Protein AF-A0A1S8GSD7-F1 (afdb_monomer_lite)

pLDDT: mean 79.12, std 20.41, range [29.22, 97.88]

Radius of gyration: 21.59 Å; chains: 1; bounding box: 58×49×62 Å

Foldseek 3Di:
DDPVVVVVVVVVVVVVVVDDDDPDDDDDDDDDDDPPPDDFPVLQPCPPVNFDLAFLVLLLVLLVDDQVCQQFWDFPADQAAATAHASGRQQQQAALVRLLVLLVVPPSDPPVLSVVLNVLSVVQDRQSHAPDNPGTHQGHPRRNVVRPPPPRGSRGDPRSSSSSSSSLLVVLSVLLQVLLQPPPVFPDHLSPDDNLLSHLSSSCCSQVNSCQLPPPDDPLSVVLVVCSRVVVLQVNLVSLCPPVCVPSNNVSSVSSSCSSVPVCVSGDPVPVPPPDPDPPDDDDDDD

InterPro domains:
  IPR023347 Lysozyme domain superfamily [G3DSA:1.10.530.40] (61-265)
  IPR031922 Pesticin, C-terminal [PF16754] (55-212)

Organism: NCBI:txid1539051

Structure (mmCIF, N/CA/C/O backbone):
data_AF-A0A1S8GSD7-F1
#
_entry.id   AF-A0A1S8GSD7-F1
#
loop_
_atom_site.group_PDB
_atom_site.id
_atom_site.type_symbol
_atom_site.label_atom_id
_atom_site.label_alt_id
_atom_site.label_comp_id
_atom_site.label_asym_id
_atom_site.label_entity_id
_atom_site.label_seq_id
_atom_site.pdbx_PDB_ins_code
_atom_site.Cartn_x
_atom_site.Cartn_y
_atom_site.Cartn_z
_atom_site.occupancy
_atom_site.B_iso_or_equiv
_atom_site.auth_seq_id
_atom_site.auth_comp_id
_atom_site.auth_asym_id
_atom_site.auth_atom_id
_atom_site.pdbx_PDB_model_num
ATOM 1 N N . MET A 1 1 ? 26.915 19.228 1.576 1.00 47.72 1 MET A N 1
ATOM 2 C CA . MET A 1 1 ? 25.725 19.879 0.983 1.00 47.72 1 MET A CA 1
ATOM 3 C C . MET A 1 1 ? 24.535 19.486 1.837 1.00 47.72 1 MET A C 1
ATOM 5 O O . MET A 1 1 ? 24.380 18.297 2.069 1.00 47.72 1 MET A O 1
ATOM 9 N N . SER A 1 2 ? 23.804 20.443 2.407 1.00 46.75 2 SER A N 1
ATOM 10 C CA . SER A 1 2 ? 22.720 20.158 3.357 1.00 46.75 2 SER A CA 1
ATOM 11 C C . SER A 1 2 ? 21.438 19.719 2.635 1.00 46.75 2 SER A C 1
ATOM 13 O O . SER A 1 2 ? 21.159 20.191 1.532 1.00 46.75 2 SER A O 1
ATOM 15 N N . ASP A 1 3 ? 20.647 18.843 3.268 1.00 50.28 3 ASP A N 1
ATOM 16 C CA . ASP A 1 3 ? 19.380 18.283 2.745 1.00 50.28 3 ASP A CA 1
ATOM 17 C C . ASP A 1 3 ? 18.402 19.344 2.217 1.00 50.28 3 ASP A C 1
ATOM 19 O O . ASP A 1 3 ? 17.646 19.116 1.272 1.00 50.28 3 ASP A O 1
ATOM 23 N N . ARG A 1 4 ? 18.459 20.556 2.777 1.00 50.41 4 ARG A N 1
ATOM 24 C CA . ARG A 1 4 ? 17.597 21.676 2.385 1.00 50.41 4 ARG A CA 1
ATOM 25 C C . ARG A 1 4 ? 17.855 22.144 0.950 1.00 50.41 4 ARG A C 1
ATOM 27 O O . ARG A 1 4 ? 16.921 22.480 0.234 1.00 50.41 4 ARG A O 1
ATOM 34 N N . THR A 1 5 ? 19.109 22.108 0.501 1.00 54.62 5 THR A N 1
ATOM 35 C CA . THR A 1 5 ? 19.484 22.545 -0.852 1.00 54.62 5 THR A CA 1
ATOM 36 C C . THR A 1 5 ? 19.045 21.540 -1.922 1.00 54.62 5 THR A C 1
ATOM 38 O O . THR A 1 5 ? 18.791 21.928 -3.059 1.00 54.62 5 THR A O 1
ATOM 41 N N . GLN A 1 6 ? 18.920 20.255 -1.569 1.00 55.94 6 GLN A N 1
ATOM 42 C CA . GLN A 1 6 ? 18.475 19.211 -2.497 1.00 55.94 6 GLN A CA 1
ATOM 43 C C . GLN A 1 6 ? 16.952 19.205 -2.679 1.00 55.94 6 GLN A C 1
ATOM 45 O O . GLN A 1 6 ? 16.479 19.036 -3.803 1.00 55.94 6 GLN A O 1
ATOM 50 N N . HIS A 1 7 ? 16.189 19.479 -1.616 1.00 54.19 7 HIS A N 1
ATOM 51 C CA . HIS A 1 7 ? 14.733 19.630 -1.701 1.00 54.19 7 HIS A CA 1
ATOM 52 C C . HIS A 1 7 ? 14.325 20.829 -2.579 1.00 54.19 7 HIS A C 1
ATOM 54 O O . HIS A 1 7 ? 13.489 20.697 -3.475 1.00 54.19 7 HIS A O 1
ATOM 60 N N . ASP A 1 8 ? 14.995 21.973 -2.412 1.00 58.22 8 ASP A N 1
ATOM 61 C CA . ASP A 1 8 ? 14.746 23.166 -3.233 1.00 58.22 8 ASP A CA 1
ATOM 62 C C . ASP A 1 8 ? 15.155 22.974 -4.705 1.00 58.22 8 ASP A C 1
ATOM 64 O O . ASP A 1 8 ? 14.552 23.566 -5.606 1.00 58.22 8 ASP A O 1
ATOM 68 N N . TYR A 1 9 ? 16.157 22.129 -4.976 1.00 57.38 9 TYR A N 1
ATOM 69 C CA . TYR A 1 9 ? 16.564 21.785 -6.341 1.00 57.38 9 TYR A CA 1
ATOM 70 C C . TYR A 1 9 ? 15.509 20.925 -7.050 1.00 57.38 9 TYR A C 1
ATOM 72 O O . TYR A 1 9 ? 15.169 21.197 -8.203 1.00 57.38 9 TYR A O 1
ATOM 80 N N . PHE A 1 10 ? 14.932 19.946 -6.346 1.00 58.88 10 PHE A N 1
ATOM 81 C CA . PHE A 1 10 ? 13.847 19.112 -6.864 1.00 58.88 10 PHE A CA 1
ATOM 82 C C . PHE A 1 10 ? 12.604 19.951 -7.211 1.00 58.88 10 PHE A C 1
ATOM 84 O O . PHE A 1 10 ? 12.106 19.887 -8.336 1.00 58.88 10 PHE A O 1
ATOM 91 N N . LEU A 1 11 ? 12.164 20.835 -6.305 1.00 55.91 11 LEU A N 1
ATOM 92 C CA . LEU A 1 11 ? 11.001 21.704 -6.542 1.00 55.91 11 LEU A CA 1
ATOM 93 C C . LEU A 1 11 ? 11.208 22.697 -7.700 1.00 55.91 11 LEU A C 1
ATOM 95 O O . LEU A 1 11 ? 10.260 23.015 -8.425 1.00 55.91 11 LEU A O 1
ATOM 99 N N . LYS A 1 12 ? 12.442 23.176 -7.918 1.00 56.91 12 LYS A N 1
ATOM 100 C CA . LYS A 1 12 ? 12.767 24.042 -9.065 1.00 56.91 12 LYS A CA 1
ATOM 101 C C . LYS A 1 12 ? 12.689 23.307 -10.404 1.00 56.91 12 LYS A C 1
ATOM 103 O O . LYS A 1 12 ? 12.229 23.906 -11.373 1.00 56.91 12 LYS A O 1
ATOM 108 N N . GLN A 1 13 ? 13.087 22.035 -10.469 1.00 57.75 13 GLN A N 1
ATOM 109 C CA . GLN A 1 13 ? 12.995 21.257 -11.709 1.00 57.75 13 GLN A CA 1
ATOM 110 C C . GLN A 1 13 ? 11.552 20.889 -12.073 1.00 57.75 13 GLN A C 1
ATOM 112 O O . GLN A 1 13 ? 11.190 20.959 -13.246 1.00 57.75 13 GLN A O 1
ATOM 117 N N . VAL A 1 14 ? 10.705 20.594 -11.082 1.00 51.25 14 VAL A N 1
ATOM 118 C CA . VAL A 1 14 ? 9.270 20.337 -11.308 1.00 51.25 14 VAL A CA 1
ATOM 119 C C . VAL A 1 14 ? 8.576 21.580 -11.884 1.00 51.25 14 VAL A C 1
ATOM 121 O O . VAL A 1 14 ? 7.861 21.483 -12.877 1.00 51.25 14 VAL A O 1
ATOM 124 N N . ARG A 1 15 ? 8.867 22.781 -11.358 1.00 50.34 15 ARG A N 1
ATOM 125 C CA . ARG A 1 15 ? 8.306 24.044 -11.886 1.00 50.34 15 ARG A CA 1
ATOM 126 C C . ARG A 1 15 ? 8.806 24.425 -13.282 1.00 50.34 15 ARG A C 1
ATOM 128 O O . ARG A 1 15 ? 8.103 25.139 -13.993 1.00 50.34 15 ARG A O 1
ATOM 135 N N . ALA A 1 16 ? 9.996 23.976 -13.681 1.00 46.72 16 ALA A N 1
ATOM 136 C CA . ALA A 1 16 ? 10.532 24.238 -15.017 1.00 46.72 16 ALA A CA 1
ATOM 137 C C . ALA A 1 16 ? 9.829 23.413 -16.114 1.00 46.72 16 ALA A C 1
ATOM 139 O O . ALA A 1 16 ? 9.837 23.821 -17.272 1.00 46.72 16 ALA A O 1
ATOM 140 N N . ARG A 1 17 ? 9.183 22.292 -15.761 1.00 51.44 17 ARG A N 1
ATOM 141 C CA . ARG A 1 17 ? 8.476 21.416 -16.713 1.00 51.44 17 ARG A CA 1
ATOM 142 C C . ARG A 1 17 ? 7.049 21.872 -17.044 1.00 51.44 17 ARG A C 1
ATOM 144 O O . ARG A 1 17 ? 6.551 21.522 -18.103 1.00 51.44 17 ARG A O 1
ATOM 151 N N . SER A 1 18 ? 6.428 22.727 -16.227 1.00 44.75 18 SER A N 1
ATOM 152 C CA . SER A 1 18 ? 5.083 23.287 -16.485 1.00 44.75 18 SER A CA 1
ATOM 153 C C . SER A 1 18 ? 5.064 24.502 -17.432 1.00 44.75 18 SER A C 1
ATOM 155 O O . SER A 1 18 ? 4.089 25.247 -17.450 1.00 44.75 18 SER A O 1
ATOM 157 N N . ARG A 1 19 ? 6.147 24.767 -18.177 1.00 38.47 19 ARG A N 1
ATOM 158 C CA . ARG A 1 19 ? 6.271 25.925 -19.087 1.00 38.47 19 ARG A CA 1
ATOM 159 C C . ARG A 1 19 ? 6.795 25.537 -20.472 1.00 38.47 19 ARG A C 1
ATOM 161 O O . ARG A 1 19 ? 7.716 26.170 -20.984 1.00 38.47 19 ARG A O 1
ATOM 168 N N . GLN A 1 20 ? 6.236 24.493 -21.073 1.00 43.09 20 GLN A N 1
ATOM 169 C CA . GLN A 1 20 ? 6.392 24.275 -22.513 1.00 43.09 20 GLN A CA 1
ATOM 170 C C . GLN A 1 20 ? 5.249 25.002 -23.246 1.00 43.09 20 GLN A C 1
ATOM 172 O O . GLN A 1 20 ? 4.107 24.896 -22.802 1.00 43.09 20 GLN A O 1
ATOM 177 N N . PRO A 1 21 ? 5.532 25.782 -24.304 1.00 43.94 21 PRO A N 1
ATOM 178 C CA . PRO A 1 21 ? 4.497 26.422 -25.107 1.00 43.94 21 PRO A CA 1
ATOM 179 C C . PRO A 1 21 ? 3.756 25.369 -25.941 1.00 43.94 21 PRO A C 1
ATOM 181 O O . PRO A 1 21 ? 4.383 24.573 -26.637 1.00 43.94 21 PRO A O 1
ATOM 184 N N . GLU A 1 22 ? 2.426 25.359 -25.854 1.00 44.34 22 GLU A N 1
ATOM 185 C CA . GLU A 1 22 ? 1.569 24.538 -26.709 1.00 44.34 22 GLU A CA 1
ATOM 186 C C . GLU A 1 22 ? 1.588 25.098 -28.137 1.00 44.34 22 GLU A C 1
ATOM 188 O O . GLU A 1 22 ? 0.981 26.130 -28.428 1.00 44.34 22 GLU A O 1
ATOM 193 N N . ASP A 1 23 ? 2.307 24.422 -29.033 1.00 43.00 23 ASP A N 1
ATOM 194 C CA . ASP A 1 23 ? 2.219 24.666 -30.470 1.00 43.00 23 ASP A CA 1
ATOM 195 C C . ASP A 1 23 ? 0.922 24.036 -30.993 1.00 43.00 23 ASP A C 1
ATOM 197 O O . ASP A 1 23 ? 0.819 22.831 -31.238 1.00 43.00 23 ASP A O 1
ATOM 201 N N . GLY A 1 24 ? -0.098 24.879 -31.141 1.00 47.25 24 GLY A N 1
ATOM 202 C CA . GLY A 1 24 ? -1.373 24.517 -31.738 1.00 47.25 24 GLY A CA 1
ATOM 203 C C . GLY A 1 24 ? -1.225 24.186 -33.222 1.00 47.25 24 GLY A C 1
ATOM 204 O O . GLY A 1 24 ? -1.002 25.067 -34.053 1.00 47.25 24 GLY A O 1
ATOM 205 N N . ARG A 1 25 ? -1.431 22.915 -33.579 1.00 42.69 25 ARG A N 1
ATOM 206 C CA . ARG A 1 25 ? -1.859 22.525 -34.928 1.00 42.69 25 ARG A CA 1
ATOM 207 C C . ARG A 1 25 ? -3.070 21.611 -34.840 1.00 42.69 25 ARG A C 1
ATOM 209 O O . ARG A 1 25 ? -2.977 20.466 -34.412 1.00 42.69 25 ARG A O 1
ATOM 216 N N . HIS A 1 26 ? -4.196 22.163 -35.277 1.00 45.31 26 HIS A N 1
ATOM 217 C CA . HIS A 1 26 ? -5.422 21.446 -35.585 1.00 45.31 26 HIS A CA 1
ATOM 218 C C . HIS A 1 26 ? -5.178 20.405 -36.684 1.00 45.31 26 HIS A C 1
ATOM 220 O O . HIS A 1 26 ? -4.733 20.748 -37.779 1.00 45.31 26 HIS A O 1
ATOM 226 N N . LEU A 1 27 ? -5.546 19.157 -36.401 1.00 42.97 27 LEU A N 1
ATOM 227 C CA . LEU A 1 27 ? -5.951 18.177 -37.403 1.00 42.97 27 LEU A CA 1
ATOM 228 C C . LEU A 1 27 ? -7.309 17.623 -36.966 1.00 42.97 27 LEU A C 1
ATOM 230 O O . LEU A 1 27 ? -7.400 16.771 -36.084 1.00 42.97 27 LEU A O 1
ATOM 234 N N . GLU A 1 28 ? -8.365 18.165 -37.565 1.00 47.94 28 GLU A N 1
ATOM 235 C CA . GLU A 1 28 ? -9.640 17.470 -37.698 1.00 47.94 28 GLU A CA 1
ATOM 236 C C . GLU A 1 28 ? -9.480 16.409 -38.790 1.00 47.94 28 GLU A C 1
ATOM 238 O O . GLU A 1 28 ? -9.072 16.742 -39.897 1.00 47.94 28 GLU A O 1
ATOM 243 N N . GLU A 1 29 ? -9.759 15.142 -38.479 1.00 39.66 29 GLU A N 1
ATOM 244 C CA . GLU A 1 29 ? -10.777 14.338 -39.174 1.00 39.66 29 GLU A CA 1
ATOM 245 C C . GLU A 1 29 ? -10.685 12.841 -38.836 1.00 39.66 29 GLU A C 1
ATOM 247 O O . GLU A 1 29 ? -9.627 12.220 -38.861 1.00 39.66 29 GLU A O 1
ATOM 252 N N . ASN A 1 30 ? -11.878 12.272 -38.642 1.00 39.16 30 ASN A N 1
ATOM 253 C CA . ASN A 1 30 ? -12.268 10.892 -38.924 1.00 39.16 30 ASN A CA 1
ATOM 254 C C . ASN A 1 30 ? -11.543 9.759 -38.181 1.00 39.16 30 ASN A C 1
ATOM 256 O O . ASN A 1 30 ? -10.516 9.251 -38.618 1.00 39.16 30 ASN A O 1
ATOM 260 N N . SER A 1 31 ? -12.237 9.158 -37.208 1.00 39.94 31 SER A N 1
ATOM 261 C CA . SER A 1 31 ? -12.868 7.847 -37.450 1.00 39.94 31 SER A CA 1
ATOM 262 C C . SER A 1 31 ? -13.629 7.339 -36.229 1.00 39.94 31 SER A C 1
ATOM 264 O O . SER A 1 31 ? -13.070 7.086 -35.166 1.00 39.94 31 SER A O 1
ATOM 266 N N . ARG A 1 32 ? -14.929 7.108 -36.435 1.00 47.81 32 ARG A N 1
ATOM 267 C CA . ARG A 1 32 ? -15.763 6.224 -35.621 1.00 47.81 32 ARG A CA 1
ATOM 268 C C . ARG A 1 32 ? -15.134 4.826 -35.619 1.00 47.81 32 ARG A C 1
ATOM 270 O O . ARG A 1 32 ? -15.321 4.069 -36.566 1.00 47.81 32 ARG A O 1
ATOM 277 N N . GLN A 1 33 ? -14.396 4.484 -34.571 1.00 39.81 33 GLN A N 1
ATOM 278 C CA . GLN A 1 33 ? -14.024 3.106 -34.267 1.00 39.81 33 GLN A CA 1
ATOM 279 C C . GLN A 1 33 ? -14.738 2.695 -32.987 1.00 39.81 33 GLN A C 1
ATOM 281 O O . GLN A 1 33 ? -14.820 3.466 -32.033 1.00 39.81 33 GLN A O 1
ATOM 286 N N . GLY A 1 34 ? -15.348 1.512 -33.042 1.00 40.84 34 GLY A N 1
ATOM 287 C CA . GLY A 1 34 ? -16.241 0.998 -32.018 1.00 40.84 34 GLY A CA 1
ATOM 288 C C . GLY A 1 34 ? -15.621 1.059 -30.629 1.00 40.84 34 GLY A C 1
ATOM 289 O O . GLY A 1 34 ? -14.416 0.870 -30.467 1.00 40.84 34 GLY A O 1
ATOM 290 N N . LEU A 1 35 ? -16.477 1.316 -29.641 1.00 42.34 35 LEU A N 1
ATOM 291 C CA . LEU A 1 35 ? -16.185 1.165 -28.221 1.00 42.34 35 LEU A CA 1
ATOM 292 C C . LEU A 1 35 ? -15.704 -0.271 -27.978 1.00 42.34 35 LEU A C 1
ATOM 294 O O . LEU A 1 35 ? -16.486 -1.179 -27.709 1.00 42.34 35 LEU A O 1
ATOM 298 N N . SER A 1 36 ? -14.401 -0.483 -28.140 1.00 43.03 36 SER A N 1
ATOM 299 C CA . SER A 1 36 ? -13.707 -1.649 -27.631 1.00 43.03 36 SER A CA 1
ATOM 300 C C . SER A 1 36 ? -13.826 -1.536 -26.121 1.00 43.03 36 SER A C 1
ATOM 302 O O . SER A 1 36 ? -13.178 -0.694 -25.501 1.00 43.03 36 SER A O 1
ATOM 304 N N . THR A 1 37 ? -14.725 -2.329 -25.543 1.00 49.38 37 THR A N 1
ATOM 305 C CA . THR A 1 37 ? -14.828 -2.545 -24.102 1.00 49.38 37 THR A CA 1
ATOM 306 C C . THR A 1 37 ? -13.551 -3.248 -23.664 1.00 49.38 37 THR A C 1
ATOM 308 O O . THR A 1 37 ? -13.510 -4.474 -23.541 1.00 49.38 37 THR A O 1
ATOM 311 N N . ARG A 1 38 ? -12.460 -2.487 -23.543 1.00 53.84 38 ARG A N 1
ATOM 312 C CA . ARG A 1 38 ? -11.209 -3.009 -23.010 1.00 53.84 38 ARG A CA 1
ATOM 313 C C . ARG A 1 38 ? -11.491 -3.478 -21.583 1.00 53.84 38 ARG A C 1
ATOM 315 O O . ARG A 1 38 ? -12.112 -2.728 -20.827 1.00 53.84 38 ARG A O 1
ATOM 322 N N . PRO A 1 39 ? -11.098 -4.707 -21.223 1.00 54.12 39 PRO A N 1
ATOM 323 C CA . PRO A 1 39 ? -11.259 -5.190 -19.865 1.00 54.12 39 PRO A CA 1
ATOM 324 C C . PRO A 1 39 ? -10.393 -4.329 -18.942 1.00 54.12 39 PRO A C 1
ATOM 326 O O . PRO A 1 39 ? -9.167 -4.414 -18.981 1.00 54.12 39 PRO A O 1
ATOM 329 N N . SER A 1 40 ? -11.040 -3.470 -18.156 1.00 54.34 40 SER A N 1
ATOM 330 C CA . SER A 1 40 ? -10.385 -2.674 -17.123 1.00 54.34 40 SER A CA 1
ATOM 331 C C . SER A 1 40 ? -10.119 -3.548 -15.901 1.00 54.34 40 SER A C 1
ATOM 333 O O . SER A 1 40 ? -10.943 -4.391 -15.533 1.00 54.34 40 SER A O 1
ATOM 335 N N . CYS A 1 41 ? -8.992 -3.310 -15.229 1.00 56.69 41 CYS A N 1
ATOM 336 C CA . CYS A 1 41 ? -8.725 -3.897 -13.918 1.00 56.69 41 CYS A CA 1
ATOM 337 C C . CYS A 1 41 ? -9.612 -3.302 -12.804 1.00 56.69 41 CYS A C 1
ATOM 339 O O . CYS A 1 41 ? -9.467 -3.682 -11.643 1.00 56.69 41 CYS A O 1
ATOM 341 N N . SER A 1 42 ? -10.536 -2.387 -13.138 1.00 49.97 42 SER A N 1
ATOM 342 C CA . SER A 1 42 ? -11.512 -1.799 -12.213 1.00 49.97 42 SER A CA 1
ATOM 343 C C . SER A 1 42 ? -12.587 -2.776 -11.745 1.00 49.97 42 SER A C 1
ATOM 345 O O . SER A 1 42 ? -13.456 -2.386 -10.965 1.00 49.97 42 SER A O 1
ATOM 347 N N . LEU A 1 43 ? -12.559 -4.032 -12.201 1.00 49.56 43 LEU A N 1
ATOM 348 C CA . LEU A 1 43 ? -13.190 -5.117 -11.466 1.00 49.56 43 LEU A CA 1
ATOM 349 C C . LEU A 1 43 ? -12.415 -5.248 -10.156 1.00 49.56 43 LEU A C 1
ATOM 351 O O . LEU A 1 43 ? -11.487 -6.043 -10.046 1.00 49.56 43 LEU A O 1
ATOM 355 N N . ALA A 1 44 ? -12.755 -4.398 -9.182 1.00 49.03 44 ALA A N 1
ATOM 356 C CA . ALA A 1 44 ? -12.392 -4.639 -7.803 1.00 49.03 44 ALA A CA 1
ATOM 357 C C . ALA A 1 44 ? -12.738 -6.106 -7.533 1.00 49.03 44 ALA A C 1
ATOM 359 O O . ALA A 1 44 ? -13.872 -6.496 -7.852 1.00 49.03 44 ALA A O 1
ATOM 360 N N . PRO A 1 45 ? -11.800 -6.931 -7.039 1.00 44.69 45 PRO A N 1
ATOM 361 C CA . PRO A 1 45 ? -12.160 -8.257 -6.590 1.00 44.69 45 PRO A CA 1
ATOM 362 C C . PRO A 1 45 ? -13.360 -8.076 -5.680 1.00 44.69 45 PRO A C 1
ATOM 364 O O . PRO A 1 45 ? -13.257 -7.417 -4.646 1.00 44.69 45 PRO A O 1
ATOM 367 N N . LYS A 1 46 ? -14.510 -8.637 -6.069 1.00 43.88 46 LYS A N 1
ATOM 368 C CA . LYS A 1 46 ? -15.470 -8.993 -5.040 1.00 43.88 46 LYS A CA 1
ATOM 369 C C . LYS A 1 46 ? -14.691 -9.980 -4.180 1.00 43.88 46 LYS A C 1
ATOM 371 O O . LYS A 1 46 ? -14.241 -10.985 -4.737 1.00 43.88 46 LYS A O 1
ATOM 376 N N . PRO A 1 47 ? -14.450 -9.675 -2.897 1.00 47.25 47 PRO A N 1
ATOM 377 C CA . PRO A 1 47 ? -13.847 -10.646 -2.002 1.00 47.25 47 PRO A CA 1
ATOM 378 C C . PRO A 1 47 ? -14.637 -11.940 -2.200 1.00 47.25 47 PRO A C 1
ATOM 380 O O . PRO A 1 47 ? -15.871 -11.876 -2.210 1.00 47.25 47 PRO A O 1
ATOM 383 N N . GLU A 1 48 ? -13.967 -13.076 -2.436 1.00 42.66 48 GLU A N 1
ATOM 384 C CA . GLU A 1 48 ? -14.650 -14.356 -2.721 1.00 42.66 48 GLU A CA 1
ATOM 385 C C . GLU A 1 48 ? -15.681 -14.700 -1.612 1.00 42.66 48 GLU A C 1
ATOM 387 O O . GLU A 1 48 ? -16.644 -15.416 -1.877 1.00 42.66 48 GLU A O 1
ATOM 392 N N . ASP A 1 49 ? -15.558 -14.059 -0.439 1.00 45.50 49 ASP A N 1
ATOM 393 C CA . ASP A 1 49 ? -16.399 -14.219 0.749 1.00 45.50 49 ASP A CA 1
ATOM 394 C C . ASP A 1 49 ? -17.254 -12.981 1.129 1.00 45.50 49 ASP A C 1
ATOM 396 O O . ASP A 1 49 ? -17.891 -12.966 2.180 1.00 45.50 49 ASP A O 1
ATOM 400 N N . GLY A 1 50 ? -17.288 -11.913 0.319 1.00 43.91 50 GLY A N 1
ATOM 401 C CA . GLY A 1 50 ? -18.054 -10.688 0.629 1.00 43.91 50 GLY A CA 1
ATOM 402 C C . GLY A 1 50 ? -17.487 -9.817 1.767 1.00 43.91 50 GLY A C 1
ATOM 403 O O . GLY A 1 50 ? -18.162 -8.901 2.233 1.00 43.91 50 GLY A O 1
ATOM 404 N N . LEU A 1 51 ? -16.255 -10.084 2.200 1.00 48.78 51 LEU A N 1
ATOM 405 C CA . LEU A 1 51 ? -15.551 -9.374 3.270 1.00 48.78 51 LEU A CA 1
ATOM 406 C C . LEU A 1 51 ? -15.044 -7.999 2.818 1.00 48.78 51 LEU A C 1
ATOM 408 O O . LEU A 1 51 ? -14.175 -7.913 1.957 1.00 48.78 51 LEU A O 1
ATOM 412 N N . THR A 1 52 ? -15.547 -6.907 3.395 1.00 59.50 52 THR A N 1
ATOM 413 C CA . THR A 1 52 ? -15.041 -5.566 3.066 1.00 59.50 52 THR A CA 1
ATOM 414 C C . THR A 1 52 ? -13.635 -5.373 3.645 1.00 59.50 52 THR A C 1
ATOM 416 O O . THR A 1 52 ? -13.426 -5.410 4.859 1.00 59.50 52 THR A O 1
ATOM 419 N N . THR A 1 53 ? -12.656 -5.206 2.755 1.00 70.75 53 THR A N 1
ATOM 420 C CA . THR A 1 53 ? -11.212 -5.181 3.042 1.00 70.75 53 THR A CA 1
ATOM 421 C C . THR A 1 53 ? -10.672 -3.772 3.343 1.00 70.75 53 THR A C 1
ATOM 423 O O . THR A 1 53 ? -9.478 -3.525 3.195 1.00 70.75 53 THR A O 1
ATOM 426 N N . GLY A 1 54 ? -11.524 -2.823 3.738 1.00 77.06 54 GLY A N 1
ATOM 427 C CA . GLY A 1 54 ? -11.177 -1.401 3.778 1.00 77.06 54 GLY A CA 1
ATOM 428 C C . GLY A 1 54 ? -11.301 -0.731 2.405 1.00 77.06 54 GLY A C 1
ATOM 429 O O . GLY A 1 54 ? -11.217 -1.381 1.355 1.00 77.06 54 GLY A O 1
ATOM 430 N N . ASP A 1 55 ? -11.472 0.590 2.409 1.00 87.69 55 ASP A N 1
ATOM 431 C CA . ASP A 1 55 ? -11.638 1.379 1.193 1.00 87.69 55 ASP A CA 1
ATOM 432 C C . ASP A 1 55 ? -10.306 1.595 0.463 1.00 87.69 55 ASP A C 1
ATOM 434 O O . ASP A 1 55 ? -9.470 2.425 0.828 1.00 87.69 55 ASP A O 1
ATOM 438 N N . ARG A 1 56 ? -10.125 0.857 -0.631 1.00 89.00 56 ARG A N 1
ATOM 439 C CA . ARG A 1 56 ? -8.943 0.953 -1.490 1.00 89.00 56 ARG A CA 1
ATOM 440 C C . ARG A 1 56 ? -8.745 2.342 -2.089 1.00 89.00 56 ARG A C 1
ATOM 442 O O . ARG A 1 56 ? -7.608 2.802 -2.186 1.00 89.00 56 ARG A O 1
ATOM 449 N N . LYS A 1 57 ? -9.819 2.995 -2.537 1.00 89.12 57 LYS A N 1
ATOM 450 C CA . LYS A 1 57 ? -9.710 4.301 -3.191 1.00 89.12 57 LYS A CA 1
ATOM 451 C C . LYS A 1 57 ? -9.219 5.338 -2.188 1.00 89.12 57 LYS A C 1
ATOM 453 O O . LYS A 1 57 ? -8.356 6.132 -2.540 1.00 89.12 57 LYS A O 1
ATOM 458 N N . PHE A 1 58 ? -9.710 5.288 -0.950 1.00 92.25 58 PHE A N 1
ATOM 459 C CA . PHE A 1 58 ? -9.219 6.143 0.128 1.00 92.25 58 PHE A CA 1
ATOM 460 C C . PHE A 1 58 ? -7.699 6.000 0.310 1.00 92.25 58 PHE A C 1
ATOM 462 O O . PHE A 1 58 ? -6.981 7.000 0.294 1.00 92.25 58 PHE A O 1
ATOM 469 N N . VAL A 1 59 ? -7.193 4.761 0.381 1.00 92.31 59 VAL A N 1
ATOM 470 C CA . VAL A 1 59 ? -5.746 4.501 0.504 1.00 92.31 59 VAL A CA 1
ATOM 471 C C . VAL A 1 59 ? -4.973 5.048 -0.701 1.00 92.31 59 VAL A C 1
ATOM 473 O O . VAL A 1 59 ? -3.929 5.680 -0.549 1.00 92.31 59 VAL A O 1
ATOM 476 N N . TYR A 1 60 ? -5.498 4.870 -1.913 1.00 90.25 60 TYR A N 1
ATOM 477 C CA . TYR A 1 60 ? -4.865 5.363 -3.141 1.00 90.25 60 TYR A CA 1
ATOM 478 C C . TYR A 1 60 ? -4.865 6.888 -3.253 1.00 90.25 60 TYR A C 1
ATOM 480 O O . TYR A 1 60 ? -3.868 7.466 -3.696 1.00 90.25 60 TYR A O 1
ATOM 488 N N . ASP A 1 61 ? -5.945 7.543 -2.831 1.00 89.88 61 ASP A N 1
ATOM 489 C CA . ASP A 1 61 ? -6.038 9.000 -2.767 1.00 89.88 61 ASP A CA 1
ATOM 490 C C . ASP A 1 61 ? -5.021 9.556 -1.751 1.00 89.88 61 ASP A C 1
ATOM 492 O O . ASP A 1 61 ? -4.369 10.572 -2.008 1.00 89.88 61 ASP A O 1
ATOM 496 N N . ASN A 1 62 ? -4.820 8.857 -0.628 1.00 91.94 62 ASN A N 1
ATOM 497 C CA . ASN A 1 62 ? -3.830 9.205 0.391 1.00 91.94 62 ASN A CA 1
ATOM 498 C C . ASN A 1 62 ? -2.372 9.026 -0.071 1.00 91.94 62 ASN A C 1
ATOM 500 O O . ASN A 1 62 ? -1.482 9.720 0.434 1.00 91.94 62 ASN A O 1
ATOM 504 N N . GLU A 1 63 ? -2.090 8.122 -1.017 1.00 88.69 63 GLU A N 1
ATOM 505 C CA . GLU A 1 63 ? -0.758 7.989 -1.640 1.00 88.69 63 GLU A CA 1
ATOM 506 C C . GLU A 1 63 ? -0.391 9.211 -2.496 1.00 88.69 63 GLU A C 1
ATOM 508 O O . GLU A 1 63 ? 0.789 9.471 -2.734 1.00 88.69 63 GLU A O 1
ATOM 513 N N . GLY A 1 64 ? -1.377 10.021 -2.904 1.00 67.75 64 GLY A N 1
ATOM 514 C CA . GLY A 1 64 ? -1.139 11.359 -3.453 1.00 67.75 64 GLY A CA 1
ATOM 515 C C . GLY A 1 64 ? -0.369 11.388 -4.778 1.00 67.75 64 GLY A C 1
ATOM 516 O O . GLY A 1 64 ? 0.288 12.383 -5.090 1.00 67.75 64 GLY A O 1
ATOM 517 N N . GLY A 1 65 ? -0.418 10.309 -5.560 1.00 61.69 65 GLY A N 1
ATOM 518 C CA . GLY A 1 65 ? 0.306 10.218 -6.826 1.00 61.69 65 GLY A CA 1
ATOM 519 C C . GLY A 1 65 ? -0.363 11.010 -7.951 1.00 61.69 65 GLY A C 1
ATOM 520 O O . GLY A 1 65 ? -1.541 10.815 -8.233 1.00 61.69 65 GLY A O 1
ATOM 521 N N . ASP A 1 66 ? 0.410 11.848 -8.646 1.00 61.25 66 ASP A N 1
ATOM 522 C CA . ASP A 1 66 ? 0.057 12.324 -9.989 1.00 61.25 66 ASP A CA 1
ATOM 523 C C . ASP A 1 66 ? -0.108 11.096 -10.908 1.00 61.25 66 ASP A C 1
ATOM 525 O O . ASP A 1 66 ? 0.856 10.331 -11.047 1.00 61.25 66 ASP A O 1
ATOM 529 N N . PRO A 1 67 ? -1.273 10.891 -11.550 1.00 63.88 67 PRO A N 1
ATOM 530 C CA . PRO A 1 67 ? -1.509 9.752 -12.437 1.00 63.88 67 PRO A CA 1
ATOM 531 C C . PRO A 1 67 ? -0.442 9.585 -13.528 1.00 63.88 67 PRO A C 1
ATOM 533 O O . PRO A 1 67 ? -0.155 8.472 -13.958 1.00 63.88 67 PRO A O 1
ATOM 536 N N . SER A 1 68 ? 0.213 10.669 -13.954 1.00 59.56 68 SER A N 1
ATOM 537 C CA . SER A 1 68 ? 1.296 10.616 -14.943 1.00 59.56 68 SER A CA 1
ATOM 538 C C . SER A 1 68 ? 2.614 10.039 -14.394 1.00 59.56 68 SER A C 1
ATOM 540 O O . SER A 1 68 ? 3.367 9.397 -15.137 1.00 59.56 68 SER A O 1
ATOM 542 N N . HIS A 1 69 ? 2.886 10.204 -13.094 1.00 63.91 69 HIS A N 1
ATOM 543 C CA . HIS A 1 69 ? 4.028 9.586 -12.406 1.00 63.91 69 HIS A CA 1
ATOM 544 C C . HIS A 1 69 ? 3.797 8.094 -12.134 1.00 63.91 69 HIS A C 1
ATOM 546 O O . HIS A 1 69 ? 4.746 7.312 -12.104 1.00 63.91 69 HIS A O 1
ATOM 552 N N . GLN A 1 70 ? 2.536 7.685 -12.000 1.00 71.50 70 GLN A N 1
ATOM 553 C CA . GLN A 1 70 ? 2.149 6.301 -11.730 1.00 71.50 70 GLN A CA 1
ATOM 554 C C . GLN A 1 70 ? 2.506 5.347 -12.887 1.00 71.50 70 GLN A C 1
ATOM 556 O O . GLN A 1 70 ? 2.888 4.206 -12.632 1.00 71.50 70 GLN A O 1
ATOM 561 N N . LEU A 1 71 ? 2.452 5.827 -14.138 1.00 82.44 71 LEU A N 1
ATOM 562 C CA . LEU A 1 71 ? 2.704 5.035 -15.356 1.00 82.44 71 LEU A CA 1
ATOM 563 C C . LEU A 1 71 ? 4.191 4.825 -15.674 1.00 82.44 71 LEU A C 1
ATOM 565 O O . LEU A 1 71 ? 4.588 3.821 -16.266 1.00 82.44 71 LEU A O 1
ATOM 569 N N . ASN A 1 72 ? 5.031 5.794 -15.315 1.00 84.88 72 ASN A N 1
ATOM 570 C CA . ASN A 1 72 ? 6.440 5.803 -15.714 1.00 84.88 72 ASN A CA 1
ATOM 571 C C . ASN A 1 72 ? 7.384 5.319 -14.613 1.00 84.88 72 ASN A C 1
ATOM 573 O O . ASN A 1 72 ? 8.568 5.119 -14.877 1.00 84.88 72 ASN A O 1
ATOM 577 N N . GLY A 1 73 ? 6.854 5.114 -13.410 1.00 89.19 73 GLY A N 1
ATOM 578 C CA . GLY A 1 73 ? 7.640 4.976 -12.200 1.00 89.19 73 GLY A CA 1
ATOM 579 C C . GLY A 1 73 ? 8.062 6.337 -11.646 1.00 89.19 73 GLY A C 1
ATOM 580 O O . GLY A 1 73 ? 8.191 7.329 -12.366 1.00 89.19 73 GLY A O 1
ATOM 581 N N . TYR A 1 74 ? 8.291 6.387 -10.342 1.00 91.62 74 TYR A N 1
ATOM 582 C CA . TYR A 1 74 ? 8.776 7.560 -9.628 1.00 91.62 74 TYR A CA 1
ATOM 583 C C . TYR A 1 74 ? 9.609 7.141 -8.417 1.00 91.62 74 TYR A C 1
ATOM 585 O O . TYR A 1 74 ? 9.667 5.972 -8.050 1.00 91.62 74 TYR A O 1
ATOM 593 N N . TYR A 1 75 ? 10.294 8.099 -7.797 1.00 92.06 75 TYR A N 1
ATOM 594 C CA . TYR A 1 75 ? 11.001 7.887 -6.536 1.00 92.06 75 TYR A CA 1
ATOM 595 C C . TYR A 1 75 ? 10.376 8.798 -5.471 1.00 92.06 75 TYR A C 1
ATOM 597 O O . TYR A 1 75 ? 10.516 10.020 -5.585 1.00 92.06 75 TYR A O 1
ATOM 605 N N . PRO A 1 76 ? 9.700 8.246 -4.445 1.00 87.81 76 PRO A N 1
ATOM 606 C CA . PRO A 1 76 ? 8.986 9.041 -3.441 1.00 87.81 76 PRO A CA 1
ATOM 607 C C . PRO A 1 76 ? 9.923 9.771 -2.463 1.00 87.81 76 PRO A C 1
ATOM 609 O O . PRO A 1 76 ? 9.475 10.609 -1.684 1.00 87.81 76 PRO A O 1
ATOM 612 N N . GLY A 1 77 ? 11.231 9.492 -2.507 1.00 89.25 77 GLY A N 1
ATOM 613 C CA . GLY A 1 77 ? 12.209 10.051 -1.578 1.00 89.25 77 GLY A CA 1
ATOM 614 C C . GLY A 1 77 ? 12.457 9.156 -0.362 1.00 89.25 77 GLY A C 1
ATOM 615 O O . GLY A 1 77 ? 11.639 8.314 -0.007 1.00 89.25 77 GLY A O 1
ATOM 616 N N . GLY A 1 78 ? 13.603 9.356 0.292 1.00 88.81 78 GLY A N 1
ATOM 617 C CA . GLY A 1 78 ? 13.998 8.634 1.505 1.00 88.81 78 GLY A CA 1
ATOM 618 C C . GLY A 1 78 ? 14.979 7.472 1.271 1.00 88.81 78 GLY A C 1
ATOM 619 O O . GLY A 1 78 ? 14.972 6.834 0.224 1.00 88.81 78 GLY A O 1
ATOM 620 N N . PRO A 1 79 ? 15.856 7.170 2.246 1.00 89.81 79 PRO A N 1
ATOM 621 C CA . PRO A 1 79 ? 16.942 6.200 2.076 1.00 89.81 79 PRO A CA 1
ATOM 622 C C . PRO A 1 79 ? 16.467 4.749 1.909 1.00 89.81 79 PRO A C 1
ATOM 624 O O . PRO A 1 79 ? 17.207 3.932 1.366 1.00 89.81 79 PRO A O 1
ATOM 627 N N . SER A 1 80 ? 15.265 4.420 2.387 1.00 89.00 80 SER A N 1
ATOM 628 C CA . SER A 1 80 ? 14.682 3.076 2.324 1.00 89.00 80 SER A CA 1
ATOM 629 C C . SER A 1 80 ? 13.809 2.828 1.099 1.00 89.00 80 SER A C 1
ATOM 631 O O . SER A 1 80 ? 13.468 1.673 0.860 1.00 89.00 80 SER A O 1
ATOM 633 N N . SER A 1 81 ? 13.447 3.879 0.366 1.00 91.44 81 SER A N 1
ATOM 634 C CA . SER A 1 81 ? 12.476 3.822 -0.726 1.00 91.44 81 SER A CA 1
ATOM 635 C C . SER A 1 81 ? 13.144 3.408 -2.032 1.00 91.44 81 SER A C 1
ATOM 637 O O . SER A 1 81 ? 14.255 3.866 -2.322 1.00 91.44 81 SER A O 1
ATOM 639 N N . GLY A 1 82 ? 12.484 2.565 -2.819 1.00 94.38 82 GLY A N 1
ATOM 640 C CA . GLY A 1 82 ? 12.914 2.203 -4.166 1.00 94.38 82 GLY A CA 1
ATOM 641 C C . GLY A 1 82 ? 12.214 2.974 -5.278 1.00 94.38 82 GLY A C 1
ATOM 642 O O . GLY A 1 82 ? 11.669 4.059 -5.070 1.00 94.38 82 GLY A O 1
ATOM 643 N N . VAL A 1 83 ? 12.296 2.422 -6.491 1.00 94.00 83 VAL A N 1
ATOM 644 C CA . VAL A 1 83 ? 11.485 2.879 -7.624 1.00 94.00 83 VAL A CA 1
ATOM 645 C C . VAL A 1 83 ? 10.063 2.373 -7.424 1.00 94.00 83 VAL A C 1
ATOM 647 O O . VAL A 1 83 ? 9.839 1.176 -7.258 1.00 94.00 83 VAL A O 1
ATOM 650 N N . THR A 1 84 ? 9.114 3.296 -7.452 1.00 93.81 84 THR A N 1
ATOM 651 C CA . THR A 1 84 ? 7.708 3.064 -7.144 1.00 93.81 84 THR A CA 1
ATOM 652 C C . THR A 1 84 ? 6.864 3.225 -8.398 1.00 93.81 84 THR A C 1
ATOM 654 O O . THR A 1 84 ? 7.115 4.127 -9.190 1.00 93.81 84 THR A O 1
ATOM 657 N N . VAL A 1 85 ? 5.859 2.374 -8.584 1.00 92.62 85 VAL A N 1
ATOM 658 C CA . VAL A 1 85 ? 4.865 2.486 -9.663 1.00 92.62 85 VAL A CA 1
ATOM 659 C C . VAL A 1 85 ? 3.466 2.560 -9.073 1.00 92.62 85 VAL A C 1
ATOM 661 O O . VAL A 1 85 ? 3.251 2.151 -7.931 1.00 92.62 85 VAL A O 1
ATOM 664 N N . GLY A 1 86 ? 2.506 3.072 -9.841 1.00 91.38 86 GLY A N 1
ATOM 665 C CA . GLY A 1 86 ? 1.117 3.101 -9.393 1.00 91.38 86 GLY A CA 1
ATOM 666 C C . GLY A 1 86 ? 0.899 3.800 -8.064 1.00 91.38 86 GLY A C 1
ATOM 667 O O . GLY A 1 86 ? 1.536 4.808 -7.758 1.00 91.38 86 GLY A O 1
ATOM 668 N N . HIS A 1 87 ? -0.001 3.238 -7.268 1.00 91.06 87 HIS A N 1
ATOM 669 C CA . HIS A 1 87 ? -0.371 3.774 -5.966 1.00 91.06 87 HIS A CA 1
ATOM 670 C C . HIS A 1 87 ? 0.588 3.292 -4.871 1.00 91.06 87 HIS A C 1
ATOM 672 O O . HIS A 1 87 ? 0.170 2.627 -3.934 1.00 91.06 87 HIS A O 1
ATOM 678 N N . GLY A 1 88 ? 1.888 3.576 -4.991 1.00 91.44 88 GLY A N 1
ATOM 679 C CA . GLY A 1 88 ? 2.855 3.251 -3.933 1.00 91.44 88 GLY A CA 1
ATOM 680 C C . GLY A 1 88 ? 3.495 1.858 -4.017 1.00 91.44 88 GLY A C 1
ATOM 681 O O . GLY A 1 88 ? 4.052 1.381 -3.031 1.00 91.44 88 GLY A O 1
ATOM 682 N N . VAL A 1 89 ? 3.470 1.195 -5.178 1.00 93.06 89 VAL A N 1
ATOM 683 C CA . VAL A 1 89 ? 4.105 -0.122 -5.360 1.00 93.06 89 VAL A CA 1
ATOM 684 C C . VAL A 1 89 ? 5.628 0.024 -5.462 1.00 93.06 89 VAL A C 1
ATOM 686 O O . VAL A 1 89 ? 6.162 0.261 -6.545 1.00 93.06 89 VAL A O 1
ATOM 689 N N . ASP A 1 90 ? 6.340 -0.084 -4.335 1.00 94.00 90 ASP A N 1
ATOM 690 C CA . ASP A 1 90 ? 7.811 -0.029 -4.274 1.00 94.00 90 ASP A CA 1
ATOM 691 C C . ASP A 1 90 ? 8.441 -1.348 -4.748 1.00 94.00 90 ASP A C 1
ATOM 693 O O . ASP A 1 90 ? 8.484 -2.342 -4.018 1.00 94.00 90 ASP A O 1
ATOM 697 N N . LEU A 1 91 ? 8.993 -1.342 -5.964 1.00 94.50 91 LEU A N 1
ATOM 698 C CA . LEU A 1 91 ? 9.596 -2.520 -6.586 1.00 94.50 91 LEU A CA 1
ATOM 699 C C . LEU A 1 91 ? 10.763 -3.085 -5.763 1.00 94.50 91 LEU A C 1
ATOM 701 O O . LEU A 1 91 ? 10.987 -4.294 -5.777 1.00 94.50 91 LEU A O 1
ATOM 705 N N . ALA A 1 92 ? 11.469 -2.256 -4.987 1.00 94.75 92 ALA A N 1
ATOM 706 C CA . ALA A 1 92 ? 12.639 -2.695 -4.231 1.00 94.75 92 ALA A CA 1
ATOM 707 C C . ALA A 1 92 ? 12.299 -3.562 -3.008 1.00 94.75 92 ALA A C 1
ATOM 709 O O . ALA A 1 92 ? 13.212 -4.181 -2.451 1.00 94.75 92 ALA A O 1
ATOM 710 N N . GLN A 1 93 ? 11.026 -3.606 -2.591 1.00 91.00 93 GLN A N 1
ATOM 711 C CA . GLN A 1 93 ? 10.544 -4.432 -1.472 1.00 91.00 93 GLN A CA 1
ATOM 712 C C . GLN A 1 93 ? 10.069 -5.824 -1.903 1.00 91.00 93 GLN A C 1
ATOM 714 O O . GLN A 1 93 ? 9.718 -6.640 -1.051 1.00 91.00 93 GLN A O 1
ATOM 719 N N . HIS A 1 94 ? 10.035 -6.094 -3.206 1.00 91.62 94 HIS A N 1
ATOM 720 C CA . HIS A 1 94 ? 9.464 -7.313 -3.759 1.00 91.62 94 HIS A CA 1
ATOM 721 C C . HIS A 1 94 ? 10.409 -7.928 -4.780 1.00 91.62 94 HIS A C 1
ATOM 723 O O . HIS A 1 94 ? 11.063 -7.238 -5.563 1.00 91.62 94 HIS A O 1
ATOM 729 N N . THR A 1 95 ? 10.458 -9.250 -4.810 1.00 94.00 95 THR A N 1
ATOM 730 C CA . THR A 1 95 ? 11.095 -9.962 -5.915 1.00 94.00 95 THR A CA 1
ATOM 731 C C . THR A 1 95 ? 10.162 -9.959 -7.130 1.00 94.00 95 THR A C 1
ATOM 733 O O . THR A 1 95 ? 8.933 -9.959 -6.997 1.00 94.00 95 THR A O 1
ATOM 736 N N . ARG A 1 96 ? 10.724 -10.008 -8.345 1.00 94.62 96 ARG A N 1
ATOM 737 C CA . ARG A 1 96 ? 9.916 -10.116 -9.575 1.00 94.62 96 ARG A CA 1
ATOM 738 C C . ARG A 1 96 ? 8.993 -11.340 -9.536 1.00 94.62 96 ARG A C 1
ATOM 740 O O . ARG A 1 96 ? 7.826 -11.258 -9.917 1.00 94.62 96 ARG A O 1
ATOM 747 N N . GLU A 1 97 ? 9.504 -12.473 -9.059 1.00 94.62 97 GLU A N 1
ATOM 748 C CA . GLU A 1 97 ? 8.739 -13.722 -8.998 1.00 94.62 97 GLU A CA 1
ATOM 749 C C . GLU A 1 97 ? 7.621 -13.689 -7.946 1.00 94.62 97 GLU A C 1
ATOM 751 O O . GLU A 1 97 ? 6.563 -14.275 -8.180 1.00 94.62 97 GLU A O 1
ATOM 756 N N . GLU A 1 98 ? 7.776 -12.957 -6.836 1.00 91.94 98 GLU A N 1
ATOM 757 C CA . GLU A 1 98 ? 6.666 -12.710 -5.902 1.00 91.94 98 GLU A CA 1
ATOM 758 C C . GLU A 1 98 ? 5.520 -11.955 -6.580 1.00 91.94 98 GLU A C 1
ATOM 760 O O . GLU A 1 98 ? 4.362 -12.355 -6.429 1.00 91.94 98 GLU A O 1
ATOM 765 N N . PHE A 1 99 ? 5.826 -10.919 -7.370 1.00 91.38 99 PHE A N 1
ATOM 766 C CA . PHE A 1 99 ? 4.802 -10.205 -8.132 1.00 91.38 99 PHE A CA 1
ATOM 767 C C . PHE A 1 99 ? 4.124 -11.109 -9.152 1.00 91.38 99 PHE A C 1
ATOM 769 O O . PHE A 1 99 ? 2.899 -11.197 -9.153 1.00 91.38 99 PHE A O 1
ATOM 776 N N . LYS A 1 100 ? 4.883 -11.838 -9.976 1.00 94.88 100 LYS A N 1
ATOM 777 C CA . LYS A 1 100 ? 4.289 -12.752 -10.963 1.00 94.88 100 LYS A CA 1
ATOM 778 C C . LYS A 1 100 ? 3.415 -13.813 -10.311 1.00 94.88 100 LYS A C 1
ATOM 780 O O . LYS A 1 100 ? 2.317 -14.085 -10.784 1.00 94.88 100 LYS A O 1
ATOM 785 N N . LYS A 1 101 ? 3.868 -14.406 -9.204 1.00 94.81 101 LYS A N 1
ATOM 786 C CA . LYS A 1 101 ? 3.072 -15.382 -8.453 1.00 94.81 101 LYS A CA 1
ATOM 787 C C . LYS A 1 101 ? 1.751 -14.773 -7.984 1.00 94.81 101 LYS A C 1
ATOM 789 O O . LYS A 1 101 ? 0.719 -15.435 -8.068 1.00 94.81 101 LYS A O 1
ATOM 794 N N . ALA A 1 102 ? 1.777 -13.531 -7.514 1.00 91.62 102 ALA A N 1
ATOM 795 C CA . ALA A 1 102 ? 0.583 -12.825 -7.078 1.00 91.62 102 ALA A CA 1
ATOM 796 C C . ALA A 1 102 ? -0.353 -12.468 -8.241 1.00 91.62 102 ALA A C 1
ATOM 798 O O . ALA A 1 102 ? -1.553 -12.694 -8.128 1.00 91.62 102 ALA A O 1
ATOM 799 N N . VAL A 1 103 ? 0.196 -12.019 -9.376 1.00 92.44 103 VAL A N 1
ATOM 800 C CA . VAL A 1 103 ? -0.552 -11.793 -10.624 1.00 92.44 103 VAL A CA 1
ATOM 801 C C . VAL A 1 103 ? -1.261 -13.074 -11.051 1.00 92.44 103 VAL A C 1
ATOM 803 O O . VAL A 1 103 ? -2.466 -13.058 -11.261 1.00 92.44 103 VAL A O 1
ATOM 806 N N . ARG A 1 104 ? -0.563 -14.215 -11.094 1.00 94.50 104 ARG A N 1
ATOM 807 C CA . ARG A 1 104 ? -1.157 -15.516 -11.458 1.00 94.50 104 ARG A CA 1
ATOM 808 C C . ARG A 1 104 ? -2.283 -15.934 -10.522 1.00 94.50 104 ARG A C 1
ATOM 810 O O . ARG A 1 104 ? -3.262 -16.515 -10.984 1.00 94.50 104 ARG A O 1
ATOM 817 N N . ALA A 1 105 ? -2.137 -15.655 -9.228 1.00 91.69 105 ALA A N 1
ATOM 818 C CA . ALA A 1 105 ? -3.111 -16.016 -8.204 1.00 91.69 105 ALA A CA 1
ATOM 819 C C . ALA A 1 105 ? -4.362 -15.116 -8.188 1.00 91.69 105 ALA A C 1
ATOM 821 O O . ALA A 1 105 ? -5.366 -15.519 -7.602 1.00 91.69 105 ALA A O 1
ATOM 822 N N . ALA A 1 106 ? -4.325 -13.942 -8.826 1.00 88.62 106 ALA A N 1
ATOM 823 C CA . ALA A 1 106 ? -5.443 -13.002 -8.897 1.00 88.62 106 ALA A CA 1
ATOM 824 C C . ALA A 1 106 ? -6.503 -13.471 -9.914 1.00 88.62 106 ALA A C 1
ATOM 826 O O . ALA A 1 106 ? -6.525 -13.048 -11.070 1.00 88.62 106 ALA A O 1
ATOM 827 N N . LYS A 1 107 ? -7.353 -14.423 -9.508 1.00 86.75 107 LYS A N 1
ATOM 828 C CA . LYS A 1 107 ? -8.372 -15.059 -10.371 1.00 86.75 107 LYS A CA 1
ATOM 829 C C . LYS A 1 107 ? -9.434 -14.086 -10.893 1.00 86.75 107 LYS A C 1
ATOM 831 O O . LYS A 1 107 ? -10.061 -14.356 -11.913 1.00 86.75 107 LYS A O 1
ATOM 836 N N . ASP A 1 108 ? -9.635 -12.989 -10.179 1.00 82.31 108 ASP A N 1
ATOM 837 C CA . ASP A 1 108 ? -10.507 -11.866 -10.511 1.00 82.31 108 ASP A CA 1
ATOM 838 C C . ASP A 1 108 ? -9.967 -11.014 -11.672 1.00 82.31 108 ASP A C 1
ATOM 840 O O . ASP A 1 108 ? -10.732 -10.327 -12.349 1.00 82.31 108 ASP A O 1
ATOM 844 N N . VAL A 1 109 ? -8.665 -11.103 -11.959 1.00 85.50 109 VAL A N 1
ATOM 845 C CA . VAL A 1 109 ? -8.031 -10.399 -13.073 1.00 85.50 109 VAL A CA 1
ATOM 846 C C . VAL A 1 109 ? -8.151 -11.238 -14.355 1.00 85.50 109 VAL A C 1
ATOM 848 O O . VAL A 1 109 ? -7.722 -12.402 -14.380 1.00 85.50 109 VAL A O 1
ATOM 851 N N . PRO A 1 110 ? -8.666 -10.669 -15.465 1.00 90.81 110 PRO A N 1
ATOM 852 C CA . PRO A 1 110 ? -8.737 -11.361 -16.749 1.00 90.81 110 PRO A CA 1
ATOM 853 C C . PRO A 1 110 ? -7.387 -11.961 -17.164 1.00 90.81 110 PRO A C 1
ATOM 855 O O . PRO A 1 110 ? -6.353 -11.303 -17.063 1.00 90.81 110 PRO A O 1
ATOM 858 N N . GLU A 1 111 ? -7.393 -13.200 -17.668 1.00 94.00 111 GLU A N 1
ATOM 859 C CA . GLU A 1 111 ? -6.174 -13.932 -18.069 1.00 94.00 111 GLU A CA 1
ATOM 860 C C . GLU A 1 111 ? -5.299 -13.131 -19.048 1.00 94.00 111 GLU A C 1
ATOM 862 O O . GLU A 1 111 ? -4.074 -13.108 -18.927 1.00 94.00 111 GLU A O 1
ATOM 867 N N . GLU A 1 112 ? -5.930 -12.416 -19.986 1.00 94.38 112 GLU A N 1
ATOM 868 C CA . GLU A 1 112 ? -5.228 -11.538 -20.923 1.00 94.38 112 GLU A CA 1
ATOM 869 C C . GLU A 1 112 ? -4.438 -10.447 -20.185 1.00 94.38 112 GLU A C 1
ATOM 871 O O . GLU A 1 112 ? -3.254 -10.252 -20.457 1.00 94.38 112 GLU A O 1
ATOM 876 N N . LEU A 1 113 ? -5.064 -9.770 -19.217 1.00 91.62 113 LEU A N 1
ATOM 877 C CA . LEU A 1 113 ? -4.419 -8.719 -18.434 1.00 91.62 113 LEU A CA 1
ATOM 878 C C . LEU A 1 113 ? -3.303 -9.293 -17.551 1.00 91.62 113 LEU A C 1
ATOM 880 O O . LEU A 1 113 ? -2.209 -8.731 -17.548 1.00 91.62 113 LEU A O 1
ATOM 884 N N . ARG A 1 114 ? -3.518 -10.445 -16.896 1.00 93.81 114 ARG A N 1
ATOM 885 C CA . ARG A 1 114 ? -2.465 -11.141 -16.130 1.00 93.81 114 ARG A CA 1
ATOM 886 C C . ARG A 1 114 ? -1.240 -11.435 -16.996 1.00 93.81 114 ARG A C 1
ATOM 888 O O . ARG A 1 114 ? -0.121 -11.086 -16.627 1.00 93.81 114 ARG A O 1
ATOM 895 N N . THR A 1 115 ? -1.462 -11.970 -18.196 1.00 95.62 115 THR A N 1
ATOM 896 C CA . THR A 1 115 ? -0.394 -12.252 -19.165 1.00 95.62 115 THR A CA 1
ATOM 897 C C . THR A 1 115 ? 0.355 -10.983 -19.591 1.00 95.62 115 THR A C 1
ATOM 899 O O . THR A 1 115 ? 1.581 -11.009 -19.721 1.00 95.62 115 THR A O 1
ATOM 902 N N . ARG A 1 116 ? -0.345 -9.861 -19.825 1.00 94.25 116 ARG A N 1
ATOM 903 C CA . ARG A 1 116 ? 0.303 -8.579 -20.164 1.00 94.25 116 ARG A CA 1
ATOM 904 C C . ARG A 1 116 ? 1.155 -8.058 -19.009 1.00 94.25 116 ARG A C 1
ATOM 906 O O . ARG A 1 116 ? 2.315 -7.722 -19.235 1.00 94.25 116 ARG A O 1
ATOM 913 N N . VAL A 1 117 ? 0.617 -8.058 -17.789 1.00 94.38 117 VAL A N 1
ATOM 914 C CA . VAL A 1 117 ? 1.332 -7.598 -16.589 1.00 94.38 117 VAL A CA 1
ATOM 915 C C . VAL A 1 117 ? 2.589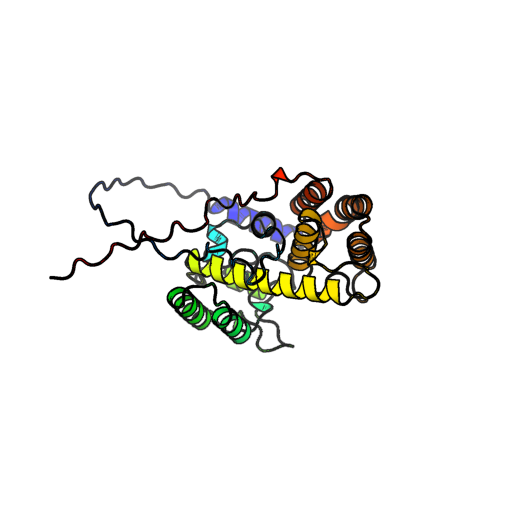 -8.434 -16.349 1.00 94.38 117 VAL A C 1
ATOM 917 O O . VAL A 1 117 ? 3.653 -7.863 -16.126 1.00 94.38 117 VAL A O 1
ATOM 920 N N . GLU A 1 118 ? 2.526 -9.763 -16.485 1.00 95.88 118 GLU A N 1
ATOM 921 C CA . GLU A 1 118 ? 3.719 -10.617 -16.387 1.00 95.88 118 GLU A CA 1
ATOM 922 C C . GLU A 1 118 ? 4.800 -10.240 -17.407 1.00 95.88 118 GLU A C 1
ATOM 924 O O . GLU A 1 118 ? 5.964 -10.072 -17.039 1.00 95.88 118 GLU A O 1
ATOM 929 N N . LYS A 1 119 ? 4.417 -10.024 -18.672 1.00 95.50 119 LYS A N 1
ATOM 930 C CA . LYS A 1 119 ? 5.351 -9.564 -19.713 1.00 95.50 119 LYS A CA 1
ATOM 931 C C . LYS A 1 119 ? 5.934 -8.190 -19.401 1.00 95.50 119 LYS A C 1
ATOM 933 O O . LYS A 1 119 ? 7.056 -7.898 -19.806 1.00 95.50 119 LYS A O 1
ATOM 938 N N . VAL A 1 120 ? 5.188 -7.311 -18.732 1.00 93.75 120 VAL A N 1
ATOM 939 C CA . VAL A 1 120 ? 5.732 -6.020 -18.299 1.00 93.75 120 VAL A CA 1
ATOM 940 C C . VAL A 1 120 ? 6.751 -6.219 -17.189 1.00 93.75 120 VAL A C 1
ATOM 942 O O . VAL A 1 120 ? 7.856 -5.700 -17.309 1.00 93.75 120 VAL A O 1
ATOM 945 N N . LEU A 1 121 ? 6.438 -7.030 -16.177 1.00 94.50 121 LEU A N 1
ATOM 946 C CA . LEU A 1 121 ? 7.362 -7.356 -15.088 1.00 94.50 121 LEU A CA 1
ATOM 947 C C . LEU A 1 121 ? 8.684 -7.952 -15.600 1.00 94.50 121 LEU A C 1
ATOM 949 O O . LEU A 1 121 ? 9.739 -7.647 -15.046 1.00 94.50 121 LEU A O 1
ATOM 953 N N . ASP A 1 122 ? 8.644 -8.740 -16.678 1.00 95.56 122 ASP A N 1
ATOM 954 C CA . ASP A 1 122 ? 9.837 -9.283 -17.347 1.00 95.56 122 ASP A CA 1
ATOM 955 C C . ASP A 1 122 ? 10.697 -8.235 -18.064 1.00 95.56 122 ASP A C 1
ATOM 957 O O . ASP A 1 122 ? 11.900 -8.432 -18.229 1.00 95.56 122 ASP A O 1
ATOM 961 N N . ARG A 1 123 ? 10.105 -7.115 -18.489 1.00 93.69 123 ARG A N 1
ATOM 962 C CA . ARG A 1 123 ? 10.825 -6.015 -19.153 1.00 93.69 123 ARG A CA 1
ATOM 963 C C . ARG A 1 123 ? 11.428 -5.022 -18.164 1.00 93.69 123 ARG A C 1
ATOM 965 O O . ARG A 1 123 ? 12.371 -4.317 -18.518 1.00 93.69 123 ARG A O 1
ATOM 972 N N . ILE A 1 124 ? 10.891 -4.946 -16.947 1.00 92.88 124 ILE A N 1
ATOM 973 C CA . ILE A 1 124 ? 11.414 -4.064 -15.902 1.00 92.88 124 ILE A CA 1
ATOM 974 C C . ILE A 1 124 ? 12.799 -4.579 -15.460 1.00 92.88 124 ILE A C 1
ATOM 976 O O . ILE A 1 124 ? 12.919 -5.761 -15.118 1.00 92.88 124 ILE A O 1
ATOM 980 N N . PRO A 1 125 ? 13.846 -3.728 -15.426 1.00 93.25 125 PRO A N 1
ATOM 981 C CA . PRO A 1 125 ? 15.198 -4.160 -15.071 1.00 93.25 125 PRO A CA 1
ATOM 982 C C . PRO A 1 125 ? 15.291 -4.810 -13.687 1.00 93.25 125 PRO A C 1
ATOM 984 O O . PRO A 1 125 ? 14.788 -4.266 -12.706 1.00 93.25 125 PRO A O 1
ATOM 987 N N . ASP A 1 126 ? 16.012 -5.934 -13.595 1.00 93.19 126 ASP A N 1
ATOM 988 C CA . ASP A 1 126 ? 16.175 -6.720 -12.357 1.00 93.19 126 ASP A CA 1
ATOM 989 C C . ASP A 1 126 ? 16.676 -5.903 -11.172 1.00 93.19 126 ASP A C 1
ATOM 991 O O . ASP A 1 126 ? 16.260 -6.129 -10.042 1.00 93.19 126 ASP A O 1
ATOM 995 N N . ILE A 1 127 ? 17.539 -4.918 -11.432 1.00 93.62 127 ILE A N 1
ATOM 996 C CA . ILE A 1 127 ? 18.107 -4.058 -10.391 1.00 93.62 127 ILE A CA 1
ATOM 997 C C . ILE A 1 127 ? 17.039 -3.309 -9.586 1.00 93.62 127 ILE A C 1
ATOM 999 O O . ILE A 1 127 ? 17.331 -2.883 -8.473 1.00 93.62 127 ILE A O 1
ATOM 1003 N N . LEU A 1 128 ? 15.831 -3.124 -10.130 1.00 94.69 128 LEU A N 1
ATOM 1004 C CA . LEU A 1 128 ? 14.733 -2.440 -9.447 1.00 94.69 128 LEU A CA 1
ATOM 1005 C C . LEU A 1 128 ? 14.012 -3.339 -8.440 1.00 94.69 128 LEU A C 1
ATOM 1007 O O . LEU A 1 128 ? 13.392 -2.813 -7.521 1.00 94.69 128 LEU A O 1
ATOM 1011 N N . PHE A 1 129 ? 14.132 -4.659 -8.575 1.00 95.44 129 PHE A N 1
ATOM 1012 C CA . PHE A 1 129 ? 13.510 -5.634 -7.687 1.00 95.44 129 PHE A CA 1
ATOM 1013 C C . PHE A 1 129 ? 14.463 -6.103 -6.591 1.00 95.44 129 PHE A C 1
ATOM 1015 O O . PHE A 1 129 ? 15.688 -6.054 -6.726 1.00 95.44 129 PHE A O 1
ATOM 1022 N N . ALA A 1 130 ? 13.893 -6.616 -5.504 1.00 92.38 130 ALA A N 1
ATOM 1023 C CA . ALA A 1 130 ? 14.634 -7.398 -4.525 1.00 92.38 130 ALA A CA 1
ATOM 1024 C C . ALA A 1 130 ? 15.236 -8.653 -5.185 1.00 92.38 130 ALA A C 1
ATOM 1026 O O . ALA A 1 130 ? 14.547 -9.376 -5.907 1.00 92.38 130 ALA A O 1
ATOM 1027 N N . ALA A 1 131 ? 16.512 -8.947 -4.912 1.00 82.75 131 ALA A N 1
ATOM 1028 C CA . ALA A 1 131 ? 17.173 -10.158 -5.420 1.00 82.75 131 ALA A CA 1
ATOM 1029 C C . ALA A 1 131 ? 16.835 -11.420 -4.595 1.00 82.75 131 ALA A C 1
ATOM 1031 O O . ALA A 1 131 ? 17.234 -12.527 -4.947 1.00 82.75 131 ALA A O 1
ATOM 1032 N N . GLY A 1 132 ? 16.118 -11.256 -3.481 1.00 81.12 132 GLY A N 1
ATOM 1033 C CA . GLY A 1 132 ? 15.707 -12.305 -2.550 1.00 81.12 132 GLY A CA 1
ATOM 1034 C C . GLY A 1 132 ? 15.170 -11.689 -1.257 1.00 81.12 132 GLY A C 1
ATOM 1035 O O . GLY A 1 132 ? 15.156 -10.467 -1.122 1.00 81.12 132 GLY A O 1
ATOM 1036 N N . HIS A 1 133 ? 14.768 -12.516 -0.287 1.00 65.88 133 HIS A N 1
ATOM 1037 C CA . HIS A 1 133 ? 14.166 -12.030 0.965 1.00 65.88 133 HIS A CA 1
ATOM 1038 C C . HIS A 1 133 ? 15.074 -11.085 1.777 1.00 65.88 133 HIS A C 1
ATOM 1040 O O . HIS A 1 133 ? 14.566 -10.160 2.406 1.00 65.88 133 HIS A O 1
ATOM 1046 N N . ASP A 1 134 ? 16.398 -11.264 1.709 1.00 72.69 134 ASP A N 1
ATOM 1047 C CA . ASP A 1 134 ? 17.373 -10.441 2.444 1.00 72.69 134 ASP A CA 1
ATOM 1048 C C . ASP A 1 134 ? 18.027 -9.341 1.585 1.00 72.69 134 ASP A C 1
ATOM 1050 O O . ASP A 1 134 ? 18.847 -8.557 2.071 1.00 72.69 134 ASP A O 1
ATOM 1054 N N . HIS A 1 135 ? 17.682 -9.258 0.296 1.00 77.06 135 HIS A N 1
ATOM 1055 C CA . HIS A 1 135 ? 18.307 -8.334 -0.648 1.00 77.06 135 HIS A CA 1
ATOM 1056 C C . HIS A 1 135 ? 17.305 -7.315 -1.162 1.00 77.06 135 HIS A C 1
ATOM 1058 O O . HIS A 1 135 ? 16.399 -7.654 -1.911 1.00 77.06 135 HIS A O 1
ATOM 1064 N N . LYS A 1 136 ? 17.520 -6.042 -0.834 1.00 80.88 136 LYS A N 1
ATOM 1065 C CA . LYS A 1 136 ? 16.720 -4.946 -1.386 1.00 80.88 136 LYS A CA 1
ATOM 1066 C C . LYS A 1 136 ? 17.109 -4.663 -2.830 1.00 80.88 136 LYS A C 1
ATOM 1068 O O . LYS A 1 136 ? 18.293 -4.724 -3.172 1.00 80.88 136 LYS A O 1
ATOM 1073 N N . GLY A 1 137 ? 16.121 -4.280 -3.632 1.00 90.62 137 GLY A N 1
ATOM 1074 C CA . GLY A 1 137 ? 16.369 -3.693 -4.943 1.00 90.62 137 GLY A CA 1
ATOM 1075 C C . GLY A 1 137 ? 17.036 -2.320 -4.849 1.00 90.62 137 GLY A C 1
ATOM 1076 O O . GLY A 1 137 ? 17.550 -1.890 -3.804 1.00 90.62 137 GLY A O 1
ATOM 1077 N N . LEU A 1 138 ? 17.037 -1.604 -5.967 1.00 93.00 138 LEU A N 1
ATOM 1078 C CA . LEU A 1 138 ? 17.564 -0.250 -6.039 1.00 93.00 138 LEU A CA 1
ATOM 1079 C C . LEU A 1 138 ? 16.806 0.672 -5.075 1.00 93.00 138 LEU A C 1
ATOM 1081 O O . LEU A 1 138 ? 15.604 0.851 -5.212 1.00 93.00 138 LEU A O 1
ATOM 1085 N N . HIS A 1 139 ? 17.519 1.290 -4.131 1.00 95.25 139 HIS A N 1
ATOM 1086 C CA . HIS A 1 139 ? 16.933 2.120 -3.074 1.00 95.25 139 HIS A CA 1
ATOM 1087 C C . HIS A 1 139 ? 17.669 3.453 -2.889 1.00 95.25 139 HIS A C 1
ATOM 1089 O O . HIS A 1 139 ? 18.799 3.659 -3.361 1.00 95.25 139 HIS A O 1
ATOM 1095 N N . GLY A 1 140 ? 17.015 4.370 -2.179 1.00 94.19 140 GLY A N 1
ATOM 1096 C CA . GLY A 1 140 ? 17.562 5.643 -1.742 1.00 94.19 140 GLY A CA 1
ATOM 1097 C C . GLY A 1 140 ? 18.082 6.494 -2.896 1.00 94.19 140 GLY A C 1
ATOM 1098 O O . GLY A 1 140 ? 17.494 6.583 -3.973 1.00 94.19 140 GLY A O 1
ATOM 1099 N N . GLN A 1 141 ? 19.250 7.107 -2.698 1.00 94.19 141 GLN A N 1
ATOM 1100 C CA . GLN A 1 141 ? 19.850 7.984 -3.707 1.00 94.19 141 GLN A CA 1
ATOM 1101 C C . GLN A 1 141 ? 20.107 7.287 -5.050 1.00 94.19 141 GLN A C 1
ATOM 1103 O O . GLN A 1 141 ? 20.120 7.959 -6.079 1.00 94.19 141 GLN A O 1
ATOM 1108 N N . LYS A 1 142 ? 20.323 5.964 -5.068 1.00 94.06 142 LYS A N 1
ATOM 1109 C CA . LYS A 1 142 ? 20.521 5.230 -6.324 1.00 94.06 142 LYS A CA 1
ATOM 1110 C C . LYS A 1 142 ? 19.212 5.104 -7.105 1.00 94.06 142 LYS A C 1
ATOM 1112 O O . LYS A 1 142 ? 19.231 5.342 -8.307 1.00 94.06 142 LYS A O 1
ATOM 1117 N N . ALA A 1 143 ? 18.097 4.822 -6.425 1.00 94.12 143 ALA A N 1
ATOM 1118 C CA . ALA A 1 143 ? 16.766 4.813 -7.037 1.00 94.12 143 ALA A CA 1
ATOM 1119 C C . ALA A 1 143 ? 16.396 6.200 -7.575 1.00 94.12 143 ALA A C 1
ATOM 1121 O O . ALA A 1 143 ? 15.997 6.334 -8.728 1.00 94.12 143 ALA A O 1
ATOM 1122 N N . GLY A 1 144 ? 16.648 7.248 -6.784 1.00 91.94 144 GLY A N 1
ATOM 1123 C CA . GLY A 1 144 ? 16.444 8.627 -7.226 1.00 91.94 144 GLY A CA 1
ATOM 1124 C C . GLY A 1 144 ? 17.272 8.991 -8.461 1.00 91.94 144 GLY A C 1
ATOM 1125 O O . GLY A 1 144 ? 16.745 9.583 -9.395 1.00 91.94 144 GLY A O 1
ATOM 1126 N N . LYS A 1 145 ? 18.556 8.606 -8.512 1.00 93.25 145 LYS A N 1
ATOM 1127 C CA . LYS A 1 145 ? 19.406 8.834 -9.695 1.00 93.25 145 LYS A CA 1
ATOM 1128 C C . LYS A 1 145 ? 18.910 8.079 -10.924 1.00 93.25 145 LYS A C 1
ATOM 1130 O O . LYS A 1 145 ? 18.926 8.653 -12.004 1.00 93.25 145 LYS A O 1
ATOM 1135 N N . TYR A 1 146 ? 18.467 6.838 -10.746 1.00 92.12 146 TYR A N 1
ATOM 1136 C CA . TYR A 1 146 ? 17.892 6.037 -11.820 1.00 92.12 146 TYR A CA 1
ATOM 1137 C C . TYR A 1 146 ? 16.626 6.689 -12.387 1.00 92.12 146 TYR A C 1
ATOM 1139 O O . TYR A 1 146 ? 16.520 6.865 -13.589 1.00 92.12 146 TYR A O 1
ATOM 1147 N N . MET A 1 147 ? 15.708 7.169 -11.547 1.00 90.25 147 MET A N 1
ATOM 1148 C CA . MET A 1 147 ? 14.511 7.857 -12.055 1.00 90.25 147 MET A CA 1
ATOM 1149 C C . MET A 1 147 ? 14.798 9.225 -12.692 1.00 90.25 147 MET A C 1
ATOM 1151 O O . MET A 1 147 ? 13.969 9.743 -13.437 1.00 90.25 147 MET A O 1
ATOM 1155 N N . LEU A 1 148 ? 15.951 9.833 -12.399 1.00 87.12 148 LEU A N 1
ATOM 1156 C CA . LEU A 1 148 ? 16.363 11.106 -12.992 1.00 87.12 148 LEU A CA 1
ATOM 1157 C C . LEU A 1 148 ? 17.085 10.951 -14.335 1.00 87.12 148 LEU A C 1
ATOM 1159 O O . LEU A 1 148 ? 17.122 11.926 -15.090 1.00 87.12 148 LEU A O 1
ATOM 1163 N N . SER A 1 149 ? 17.657 9.785 -14.659 1.00 84.25 149 SER A N 1
ATOM 1164 C CA . SER A 1 149 ? 18.164 9.559 -16.013 1.00 84.25 149 SER A CA 1
ATOM 1165 C C . SER A 1 149 ? 16.976 9.445 -16.966 1.00 84.25 149 SER A C 1
ATOM 1167 O O . SER A 1 149 ? 16.085 8.621 -16.793 1.00 84.25 149 SER A O 1
ATOM 1169 N N . THR A 1 150 ? 16.946 10.309 -17.980 1.00 60.44 150 THR A N 1
ATOM 1170 C CA . THR A 1 150 ? 15.824 10.538 -18.913 1.00 60.44 150 THR A CA 1
ATOM 1171 C C . THR A 1 150 ? 15.443 9.337 -19.788 1.00 60.44 150 THR A C 1
ATOM 1173 O O . THR A 1 150 ? 14.638 9.473 -20.701 1.00 60.44 150 THR A O 1
ATOM 1176 N N . GLU A 1 151 ? 16.018 8.168 -19.531 1.00 70.50 151 GLU A N 1
ATOM 1177 C CA . GLU A 1 151 ? 15.918 6.965 -20.355 1.00 70.50 151 GLU A CA 1
ATOM 1178 C C . GLU A 1 151 ? 15.044 5.873 -19.721 1.00 70.50 151 GLU A C 1
ATOM 1180 O O . GLU A 1 151 ? 14.823 4.833 -20.336 1.00 70.50 151 GLU A O 1
ATOM 1185 N N . HIS A 1 152 ? 14.548 6.068 -18.495 1.00 71.31 152 HIS A N 1
ATOM 1186 C CA . HIS A 1 152 ? 13.879 5.006 -17.737 1.00 71.31 152 HIS A CA 1
ATOM 1187 C C . HIS A 1 152 ? 12.398 5.311 -17.501 1.00 71.31 152 HIS A C 1
ATOM 1189 O O . HIS A 1 152 ? 11.952 5.467 -16.368 1.00 71.31 152 HIS A O 1
ATOM 1195 N N . SER A 1 153 ? 11.627 5.385 -18.589 1.00 83.19 153 SER A N 1
ATOM 1196 C CA . SER A 1 153 ? 10.182 5.149 -18.502 1.00 83.19 153 SER A CA 1
ATOM 1197 C C . SER A 1 153 ? 9.945 3.642 -18.456 1.00 83.19 153 SER A C 1
ATOM 1199 O O . SER A 1 153 ? 10.450 2.905 -19.303 1.00 83.19 153 SER A O 1
ATOM 1201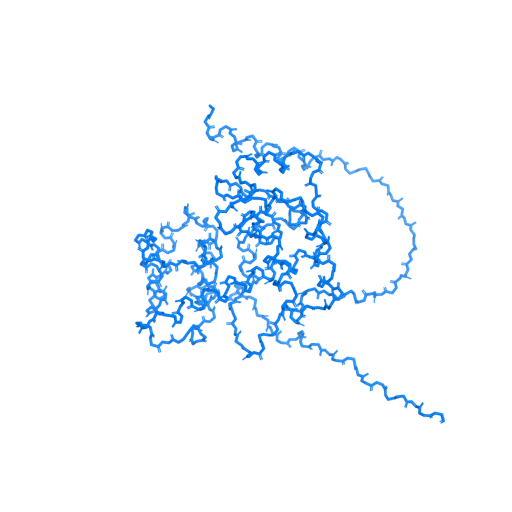 N N . LEU A 1 154 ? 9.161 3.184 -17.480 1.00 87.00 154 LEU A N 1
ATOM 1202 C CA . LEU A 1 154 ? 8.736 1.782 -17.412 1.00 87.00 154 LEU A CA 1
ATOM 1203 C C . LEU A 1 154 ? 7.630 1.444 -18.426 1.00 87.00 154 LEU A C 1
ATOM 1205 O O . LEU A 1 154 ? 7.376 0.266 -18.675 1.00 87.00 154 LEU A O 1
ATOM 1209 N N . GLY A 1 155 ? 7.000 2.458 -19.034 1.00 86.62 155 GLY A N 1
ATOM 1210 C CA . GLY A 1 155 ? 6.016 2.291 -20.104 1.00 86.62 155 GLY A CA 1
ATOM 1211 C C . GLY A 1 155 ? 4.795 1.459 -19.711 1.00 86.62 155 GLY A C 1
ATOM 1212 O O . GLY A 1 155 ? 4.295 0.702 -20.545 1.00 86.62 155 GLY A O 1
ATOM 1213 N N . LEU A 1 156 ? 4.345 1.557 -18.455 1.00 90.12 156 LEU A N 1
ATOM 1214 C CA . LEU A 1 156 ? 3.148 0.861 -17.988 1.00 90.12 156 LEU A CA 1
ATOM 1215 C C . LEU A 1 156 ? 1.896 1.563 -18.523 1.00 90.12 156 LEU A C 1
ATOM 1217 O O . LEU A 1 156 ? 1.797 2.791 -18.523 1.00 90.12 156 LEU A O 1
ATOM 1221 N N . SER A 1 157 ? 0.920 0.777 -18.959 1.00 91.44 157 SER A N 1
ATOM 1222 C CA . SER A 1 157 ? -0.426 1.277 -19.235 1.00 91.44 157 SER A CA 1
ATOM 1223 C C . SER A 1 157 ? -1.222 1.472 -17.935 1.00 91.44 157 SER A C 1
ATOM 1225 O O . SER A 1 157 ? -0.907 0.831 -16.930 1.00 91.44 157 SER A O 1
ATOM 1227 N N . PRO A 1 158 ? -2.281 2.304 -17.943 1.00 89.69 158 PRO A N 1
ATOM 1228 C CA . PRO A 1 158 ? -3.148 2.481 -16.776 1.00 89.69 158 PRO A CA 1
ATOM 1229 C C . PRO A 1 158 ? -3.684 1.159 -16.205 1.00 89.69 158 PRO A C 1
ATOM 1231 O O . PRO A 1 158 ? -3.534 0.909 -15.017 1.00 89.69 158 PRO A O 1
ATOM 1234 N N . ASP A 1 159 ? -4.185 0.254 -17.056 1.00 89.62 159 ASP A N 1
ATOM 1235 C CA . ASP A 1 159 ? -4.719 -1.042 -16.601 1.00 89.62 159 ASP A CA 1
ATOM 1236 C C . ASP A 1 159 ? -3.656 -1.916 -15.906 1.00 89.62 159 ASP A C 1
ATOM 1238 O O . ASP A 1 159 ? -3.969 -2.681 -14.994 1.00 89.62 159 ASP A O 1
ATOM 1242 N N . GLU A 1 160 ? -2.397 -1.841 -16.348 1.00 91.81 160 GLU A N 1
ATOM 1243 C CA . GLU A 1 160 ? -1.287 -2.588 -15.741 1.00 91.81 160 GLU A CA 1
ATOM 1244 C C . GLU A 1 160 ? -0.893 -1.993 -14.390 1.00 91.81 160 GLU A C 1
ATOM 1246 O O . GLU A 1 160 ? -0.629 -2.733 -13.441 1.00 91.81 160 GLU A O 1
ATOM 1251 N N . VAL A 1 161 ? -0.891 -0.664 -14.293 1.00 91.06 161 VAL A N 1
ATOM 1252 C CA . VAL A 1 161 ? -0.656 0.056 -13.043 1.00 91.06 161 VAL A CA 1
ATOM 1253 C C . VAL A 1 161 ? -1.733 -0.253 -12.011 1.00 91.06 161 VAL A C 1
ATOM 1255 O O . VAL A 1 161 ? -1.403 -0.576 -10.866 1.00 91.06 161 VAL A O 1
ATOM 1258 N N . ASP A 1 162 ? -2.998 -0.209 -12.417 1.00 88.62 162 ASP A N 1
ATOM 1259 C CA . ASP A 1 162 ? -4.128 -0.531 -11.550 1.00 88.62 162 ASP A CA 1
ATOM 1260 C C . ASP A 1 162 ? -4.039 -1.982 -11.075 1.00 88.62 162 ASP A C 1
ATOM 1262 O O . ASP A 1 162 ? -4.198 -2.260 -9.889 1.00 88.62 162 ASP A O 1
ATOM 1266 N N . CYS A 1 163 ? -3.701 -2.914 -11.972 1.00 90.12 163 CYS A N 1
ATOM 1267 C CA . CYS A 1 163 ? -3.520 -4.320 -11.623 1.00 90.12 163 CYS A CA 1
ATOM 1268 C C . CYS A 1 163 ? -2.420 -4.522 -10.570 1.00 90.12 163 CYS A C 1
ATOM 1270 O O . CYS A 1 163 ? -2.652 -5.164 -9.544 1.00 90.12 163 CYS A O 1
ATOM 1272 N N . LEU A 1 164 ? -1.237 -3.937 -10.781 1.00 91.25 164 LEU A N 1
ATOM 1273 C CA . LEU A 1 164 ? -0.123 -4.028 -9.831 1.00 91.25 164 LEU A CA 1
ATOM 1274 C C . LEU A 1 164 ? -0.449 -3.372 -8.484 1.00 91.25 164 LEU A C 1
ATOM 1276 O O . LEU A 1 164 ? -0.102 -3.915 -7.429 1.00 91.25 164 LEU A O 1
ATOM 1280 N N . SER A 1 165 ? -1.143 -2.235 -8.514 1.00 91.31 165 SER A N 1
ATOM 1281 C CA . SER A 1 165 ? -1.584 -1.533 -7.307 1.00 91.31 165 SER A CA 1
ATOM 1282 C C . SER A 1 165 ? -2.590 -2.379 -6.531 1.00 91.31 165 SER A C 1
ATOM 1284 O O . SER A 1 165 ? -2.445 -2.547 -5.319 1.00 91.31 165 SER A O 1
ATOM 1286 N N . ASN A 1 166 ? -3.562 -2.983 -7.221 1.00 89.31 166 ASN A N 1
ATOM 1287 C CA . ASN A 1 166 ? -4.590 -3.835 -6.619 1.00 89.31 166 ASN A CA 1
ATOM 1288 C C . ASN A 1 166 ? -3.984 -5.073 -5.962 1.00 89.31 166 ASN A C 1
ATOM 1290 O O . ASN A 1 166 ? -4.327 -5.417 -4.832 1.00 89.31 166 ASN A O 1
ATOM 1294 N N . ILE A 1 167 ? -3.043 -5.725 -6.643 1.00 89.50 167 ILE A N 1
ATOM 1295 C CA . ILE A 1 167 ? -2.342 -6.892 -6.106 1.00 89.50 167 ILE A CA 1
ATOM 1296 C C . ILE A 1 167 ? -1.576 -6.523 -4.831 1.00 89.50 167 ILE A C 1
ATOM 1298 O O . ILE A 1 167 ? -1.678 -7.230 -3.828 1.00 89.50 167 ILE A O 1
ATOM 1302 N N . THR A 1 168 ? -0.839 -5.411 -4.853 1.00 91.06 168 THR A N 1
ATOM 1303 C CA . THR A 1 168 ? -0.070 -4.926 -3.695 1.00 91.06 168 THR A CA 1
ATOM 1304 C C . THR A 1 168 ? -0.985 -4.575 -2.525 1.00 91.06 168 THR A C 1
ATOM 1306 O O . THR A 1 168 ? -0.749 -5.028 -1.404 1.00 91.06 168 THR A O 1
ATOM 1309 N N . PHE A 1 169 ? -2.072 -3.848 -2.795 1.00 91.25 169 PHE A N 1
ATOM 1310 C CA . PHE A 1 169 ? -3.100 -3.524 -1.809 1.00 91.25 169 PHE A CA 1
ATOM 1311 C C . PHE A 1 169 ? -3.660 -4.788 -1.156 1.00 91.25 169 PHE A C 1
ATOM 1313 O O . PHE A 1 169 ? -3.549 -4.947 0.056 1.00 91.25 169 PHE A O 1
ATOM 1320 N N . ASN A 1 170 ? -4.130 -5.754 -1.950 1.00 90.06 170 ASN A N 1
ATOM 1321 C CA . ASN A 1 170 ? -4.684 -7.006 -1.434 1.00 90.06 170 ASN A CA 1
ATOM 1322 C C . ASN A 1 170 ? -3.669 -7.786 -0.588 1.00 90.06 170 ASN A C 1
ATOM 1324 O O . ASN A 1 170 ? -4.025 -8.385 0.425 1.00 90.06 170 ASN A O 1
ATOM 1328 N N . GLN A 1 171 ? -2.391 -7.804 -0.972 1.00 89.75 171 GLN A N 1
ATOM 1329 C CA . GLN A 1 171 ? -1.351 -8.447 -0.167 1.00 89.75 171 GLN A CA 1
ATOM 1330 C C . GLN A 1 171 ? -1.143 -7.761 1.183 1.00 89.75 171 GLN A C 1
ATOM 1332 O O . GLN A 1 171 ? -0.990 -8.453 2.193 1.00 89.75 171 GLN A O 1
ATOM 1337 N N . ILE A 1 172 ? -1.099 -6.428 1.202 1.00 91.12 172 ILE A N 1
ATOM 1338 C CA . ILE A 1 172 ? -0.931 -5.645 2.428 1.00 91.12 172 ILE A CA 1
ATOM 1339 C C . ILE A 1 172 ? -2.145 -5.833 3.327 1.00 91.12 172 ILE A C 1
ATOM 1341 O O . ILE A 1 172 ? -1.966 -6.192 4.490 1.00 91.12 172 ILE A O 1
ATOM 1345 N N . THR A 1 173 ? -3.355 -5.719 2.784 1.00 91.75 173 THR A N 1
ATOM 1346 C CA . THR A 1 173 ? -4.593 -5.932 3.531 1.00 91.75 173 THR A CA 1
ATOM 1347 C C . THR A 1 173 ? -4.664 -7.330 4.130 1.00 91.75 173 THR A C 1
ATOM 1349 O O . THR A 1 173 ? -4.870 -7.473 5.330 1.00 91.75 173 THR A O 1
ATOM 1352 N N . ASN A 1 174 ? -4.370 -8.371 3.347 1.00 90.94 174 ASN A N 1
ATOM 1353 C CA . ASN A 1 174 ? -4.339 -9.747 3.850 1.00 90.94 174 ASN A CA 1
ATOM 1354 C C . ASN A 1 174 ? -3.317 -9.943 4.980 1.00 90.94 174 ASN A C 1
ATOM 1356 O O . ASN A 1 174 ? -3.528 -10.754 5.885 1.00 90.94 174 ASN A O 1
ATOM 1360 N N . LYS A 1 175 ? -2.170 -9.255 4.926 1.00 91.81 175 LYS A N 1
ATOM 1361 C CA . LYS A 1 175 ? -1.175 -9.308 6.005 1.00 91.81 175 LYS A CA 1
ATOM 1362 C C . LYS A 1 175 ? -1.645 -8.530 7.236 1.00 91.81 175 LYS A C 1
ATOM 1364 O O . LYS A 1 175 ? -1.467 -9.043 8.337 1.00 91.81 175 LYS A O 1
ATOM 1369 N N . ALA A 1 176 ? -2.258 -7.361 7.051 1.00 91.38 176 ALA A N 1
ATOM 1370 C CA . ALA A 1 1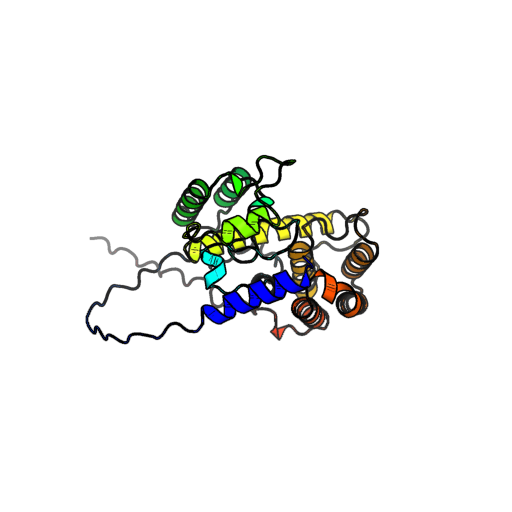76 ? -2.826 -6.548 8.122 1.00 91.38 176 ALA A CA 1
ATOM 1371 C C . ALA A 1 176 ? -3.942 -7.304 8.863 1.00 91.38 176 ALA A C 1
ATOM 1373 O O . ALA A 1 176 ? -3.873 -7.436 10.083 1.00 91.38 176 ALA A O 1
ATOM 1374 N N . GLN A 1 177 ? -4.878 -7.910 8.127 1.00 92.31 177 GLN A N 1
ATOM 1375 C CA . GLN A 1 177 ? -5.926 -8.781 8.664 1.00 92.31 177 GLN A CA 1
ATOM 1376 C C . GLN A 1 177 ? -5.331 -9.944 9.463 1.00 92.31 177 GLN A C 1
ATOM 1378 O O . GLN A 1 177 ? -5.566 -10.064 10.659 1.00 92.31 177 GLN A O 1
ATOM 1383 N N . LYS A 1 178 ? -4.448 -10.749 8.852 1.00 91.81 178 LYS A N 1
ATOM 1384 C CA . LYS A 1 178 ? -3.795 -11.871 9.553 1.00 91.81 178 LYS A CA 1
ATOM 1385 C C . LYS A 1 178 ? -3.031 -11.431 10.796 1.00 91.81 178 LYS A C 1
ATOM 1387 O O . LYS A 1 178 ? -2.854 -12.228 11.713 1.00 91.81 178 LYS A O 1
ATOM 1392 N N . ARG A 1 179 ? -2.481 -10.217 10.800 1.00 89.69 179 ARG A N 1
ATOM 1393 C CA . ARG A 1 179 ? -1.776 -9.662 11.953 1.00 89.69 179 ARG A CA 1
ATOM 1394 C C . ARG A 1 179 ? -2.758 -9.297 13.063 1.00 89.69 179 ARG A C 1
ATOM 1396 O O . ARG A 1 179 ? -2.489 -9.674 14.201 1.00 89.69 179 ARG A O 1
ATOM 1403 N N . PHE A 1 180 ? -3.862 -8.639 12.714 1.00 90.94 180 PHE A N 1
ATOM 1404 C CA . PHE A 1 180 ? -4.964 -8.323 13.618 1.00 90.94 180 PH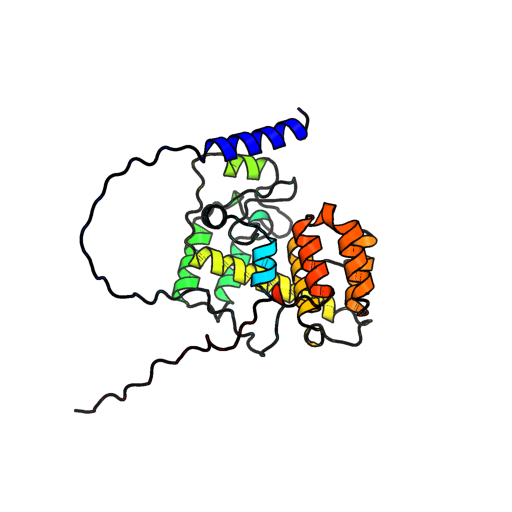E A CA 1
ATOM 1405 C C . PHE A 1 180 ? -5.537 -9.600 14.250 1.00 90.94 180 PHE A C 1
ATOM 1407 O O . PHE A 1 180 ? -5.481 -9.754 15.465 1.00 90.94 180 PHE A O 1
ATOM 1414 N N . ASP A 1 181 ? -5.931 -10.579 13.431 1.00 90.44 181 ASP A N 1
ATOM 1415 C CA . ASP A 1 181 ? -6.574 -11.828 13.877 1.00 90.44 181 ASP A CA 1
ATOM 1416 C C . ASP A 1 181 ? -5.665 -12.725 14.732 1.00 90.44 181 ASP A C 1
ATOM 1418 O O . ASP A 1 181 ? -6.126 -13.584 15.481 1.00 90.44 181 ASP A O 1
ATOM 1422 N N . ARG A 1 182 ? -4.340 -12.561 14.629 1.00 89.69 182 ARG A N 1
ATOM 1423 C CA . ARG A 1 182 ? -3.382 -13.278 15.487 1.00 89.69 182 ARG A CA 1
ATOM 1424 C C . ARG A 1 182 ? -3.302 -12.706 16.895 1.00 89.69 182 ARG A C 1
ATOM 1426 O O . ARG A 1 182 ? -2.702 -13.355 17.755 1.00 89.69 182 ARG A O 1
ATOM 1433 N N . ASN A 1 183 ? -3.819 -11.504 17.139 1.00 84.38 183 ASN A N 1
ATOM 1434 C CA . ASN A 1 183 ? -3.801 -10.934 18.471 1.00 84.38 183 ASN A CA 1
ATOM 1435 C C . ASN A 1 183 ? -4.929 -11.538 19.316 1.00 84.38 183 ASN A C 1
ATOM 1437 O O . ASN A 1 183 ? -6.057 -11.061 19.319 1.00 84.38 183 ASN A O 1
ATOM 1441 N N . SER A 1 184 ? -4.593 -12.575 20.086 1.00 73.75 184 SER A N 1
ATOM 1442 C CA . SER A 1 184 ? -5.532 -13.303 20.949 1.00 73.75 184 SER A CA 1
ATOM 1443 C C . SER A 1 184 ? -6.157 -12.465 22.070 1.00 73.75 184 SER A C 1
ATOM 1445 O O . SER A 1 184 ? -6.985 -12.981 22.814 1.00 73.75 184 SER A O 1
ATOM 1447 N N . GLN A 1 185 ? -5.708 -11.222 22.268 1.00 79.75 185 GLN A N 1
ATOM 1448 C CA . GLN A 1 185 ? -6.262 -10.313 23.271 1.00 79.75 185 GLN A CA 1
ATOM 1449 C C . GLN A 1 185 ? -7.502 -9.568 22.769 1.00 79.75 185 GLN A C 1
ATOM 1451 O O . GLN A 1 185 ? -8.228 -9.000 23.581 1.00 79.75 185 GLN A O 1
ATOM 1456 N N . VAL A 1 186 ? -7.758 -9.578 21.459 1.00 77.88 186 VAL A N 1
ATOM 1457 C CA . VAL A 1 186 ? -8.906 -8.897 20.859 1.00 77.88 186 VAL A CA 1
ATOM 1458 C C . VAL A 1 186 ? -10.059 -9.893 20.731 1.00 77.88 186 VAL A C 1
ATOM 1460 O O . VAL A 1 186 ? -9.869 -10.966 20.160 1.00 77.88 186 VAL A O 1
ATOM 1463 N N . PRO A 1 187 ? -11.256 -9.585 21.259 1.00 81.38 187 PRO A N 1
ATOM 1464 C CA . PRO A 1 187 ? -12.394 -10.506 21.218 1.00 81.38 187 PRO A CA 1
ATOM 1465 C C . PRO A 1 187 ? -13.087 -10.572 19.847 1.00 81.38 187 PRO A C 1
ATOM 1467 O O . PRO A 1 187 ? -14.031 -11.341 19.682 1.00 81.38 187 PRO A O 1
ATOM 1470 N N . HIS A 1 188 ? -12.642 -9.765 18.885 1.00 86.50 188 HIS A N 1
ATOM 1471 C CA . HIS A 1 188 ? -13.251 -9.581 17.573 1.00 86.50 188 HIS A CA 1
ATOM 1472 C C . HIS A 1 188 ? -12.263 -9.957 16.471 1.00 86.50 188 HIS A C 1
ATOM 1474 O O . HIS A 1 188 ? -11.061 -9.724 16.615 1.00 86.50 188 HIS A O 1
ATOM 1480 N N . ALA A 1 189 ? -12.768 -10.523 15.377 1.00 90.19 189 ALA A N 1
ATOM 1481 C CA . ALA A 1 189 ? -11.988 -10.701 14.160 1.00 90.19 189 ALA A CA 1
ATOM 1482 C C . ALA A 1 189 ? -11.859 -9.361 13.421 1.00 90.19 189 ALA A C 1
ATOM 1484 O O . ALA A 1 189 ? -12.652 -8.442 13.626 1.00 90.19 189 ALA A O 1
ATOM 1485 N N . PHE A 1 190 ? -10.882 -9.247 12.523 1.00 91.44 190 PHE A N 1
ATOM 1486 C CA . PHE A 1 190 ? -10.707 -8.061 11.683 1.00 91.44 190 PHE A CA 1
ATOM 1487 C C . PHE A 1 190 ? -11.991 -7.705 10.925 1.00 91.44 190 PHE A C 1
ATOM 1489 O O . PHE A 1 190 ? -12.337 -6.535 10.798 1.00 91.44 190 PHE A O 1
ATOM 1496 N N . ASP A 1 191 ? -12.727 -8.717 10.469 1.00 90.19 191 ASP A N 1
ATOM 1497 C CA . ASP A 1 191 ? -13.952 -8.538 9.693 1.00 90.19 191 ASP A CA 1
ATOM 1498 C C . ASP A 1 191 ? -15.110 -7.939 10.507 1.00 90.19 191 ASP A C 1
ATOM 1500 O O . ASP A 1 191 ? -15.988 -7.300 9.920 1.00 90.19 191 ASP A O 1
ATOM 1504 N N . ASP A 1 192 ? -15.069 -8.067 11.839 1.00 90.19 192 ASP A N 1
ATOM 1505 C CA . ASP A 1 192 ? -16.057 -7.502 12.768 1.00 90.19 192 ASP A CA 1
ATOM 1506 C C . ASP A 1 192 ? -15.853 -5.994 13.006 1.00 90.19 192 ASP A C 1
ATOM 1508 O O . ASP A 1 192 ? -16.707 -5.324 13.595 1.00 90.19 192 ASP A O 1
ATOM 1512 N N . LEU A 1 193 ? -14.719 -5.436 12.570 1.00 90.81 193 LEU A N 1
ATOM 1513 C CA . LEU A 1 193 ? -14.433 -4.011 12.684 1.00 90.81 193 LEU A CA 1
ATOM 1514 C C . LEU A 1 193 ? -15.339 -3.183 11.767 1.00 90.81 193 LEU A C 1
ATOM 1516 O O . LEU A 1 193 ? -15.729 -3.600 10.673 1.00 90.81 193 LEU A O 1
ATOM 1520 N N . SER A 1 194 ? -15.607 -1.942 12.172 1.00 91.56 194 SER A N 1
ATOM 1521 C CA . SER A 1 194 ? -16.295 -0.987 11.305 1.00 91.56 194 SER A CA 1
ATOM 1522 C C . SER A 1 194 ? -15.429 -0.619 10.092 1.00 91.56 194 SER A C 1
ATOM 1524 O O . SER A 1 194 ? -14.199 -0.585 10.169 1.00 91.56 194 SER A O 1
ATOM 1526 N N . GLU A 1 195 ? -16.069 -0.305 8.962 1.00 91.62 195 GLU A N 1
ATOM 1527 C CA . GLU A 1 195 ? -15.364 0.057 7.723 1.00 91.62 195 GLU A CA 1
ATOM 1528 C C . GLU A 1 195 ? -14.349 1.207 7.891 1.00 91.62 195 GLU A C 1
ATOM 1530 O O . GLU A 1 195 ? -13.241 1.089 7.360 1.00 91.62 195 GLU A O 1
ATOM 1535 N N . PRO A 1 196 ? -14.638 2.276 8.667 1.00 93.94 196 PRO A N 1
ATOM 1536 C CA . PRO A 1 196 ? -13.647 3.308 8.965 1.00 93.94 196 PRO A CA 1
ATOM 1537 C C . PRO A 1 196 ? -12.379 2.766 9.634 1.00 93.94 196 PRO A C 1
ATOM 1539 O O . PRO A 1 196 ? -11.271 3.141 9.257 1.00 93.94 196 PRO A O 1
ATOM 1542 N N . VAL A 1 197 ? -12.527 1.850 10.597 1.00 94.62 197 VAL A N 1
ATOM 1543 C CA . VAL A 1 197 ? -11.392 1.272 11.329 1.00 94.62 197 VAL A CA 1
ATOM 1544 C C . VAL A 1 197 ? -10.593 0.338 10.427 1.00 94.62 197 VAL A C 1
ATOM 1546 O O . VAL A 1 197 ? -9.368 0.439 10.398 1.00 94.62 197 VAL A O 1
ATOM 1549 N N . LYS A 1 198 ? -11.264 -0.513 9.636 1.00 94.06 198 LYS A N 1
ATOM 1550 C CA . LYS A 1 198 ? -10.597 -1.376 8.644 1.00 94.06 198 LYS A CA 1
ATOM 1551 C C . LYS A 1 198 ? -9.792 -0.553 7.649 1.00 94.06 198 LYS A C 1
ATOM 1553 O O . LYS A 1 198 ? -8.619 -0.840 7.428 1.00 94.06 198 LYS A O 1
ATOM 1558 N N . THR A 1 199 ? -10.403 0.500 7.111 1.00 94.56 199 THR A N 1
ATOM 1559 C CA . THR A 1 199 ? -9.768 1.399 6.142 1.00 94.56 199 THR A CA 1
ATOM 1560 C C . THR A 1 199 ? -8.512 2.044 6.721 1.00 94.56 199 THR A C 1
ATOM 1562 O O . THR A 1 199 ? -7.451 1.951 6.111 1.00 94.56 199 THR A O 1
ATOM 1565 N N . VAL A 1 200 ? -8.592 2.629 7.920 1.00 96.25 200 VAL A N 1
ATOM 1566 C CA . VAL A 1 200 ? -7.437 3.292 8.545 1.00 96.25 200 VAL A CA 1
ATOM 1567 C C . VAL A 1 200 ? -6.364 2.287 8.965 1.00 96.25 200 VAL A C 1
ATOM 1569 O O . VAL A 1 200 ? -5.179 2.554 8.785 1.00 96.25 20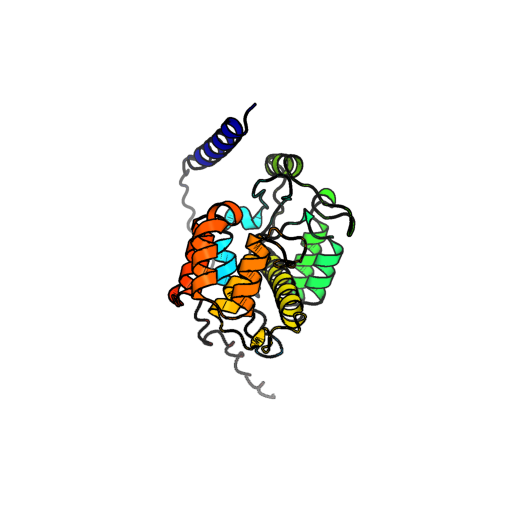0 VAL A O 1
ATOM 1572 N N . LEU A 1 201 ? -6.729 1.095 9.449 1.00 95.50 201 LEU A N 1
ATOM 1573 C CA . LEU A 1 201 ? -5.736 0.064 9.766 1.00 95.50 201 LEU A CA 1
ATOM 1574 C C . LEU A 1 201 ? -4.968 -0.386 8.515 1.00 95.50 201 LEU A C 1
ATOM 1576 O O . LEU A 1 201 ? -3.749 -0.581 8.570 1.00 95.50 201 LEU A O 1
ATOM 1580 N N . VAL A 1 202 ? -5.672 -0.545 7.392 1.00 94.88 202 VAL A N 1
ATOM 1581 C CA . VAL A 1 202 ? -5.070 -0.888 6.101 1.00 94.88 202 VAL A CA 1
ATOM 1582 C C . VAL A 1 202 ? -4.200 0.258 5.590 1.00 94.88 202 VAL A C 1
ATOM 1584 O O . VAL A 1 202 ? -3.065 -0.010 5.207 1.00 94.88 202 VAL A O 1
ATOM 1587 N N . ASP A 1 203 ? -4.657 1.513 5.657 1.00 96.12 203 ASP A N 1
ATOM 1588 C CA . ASP A 1 203 ? -3.877 2.694 5.253 1.00 96.12 203 ASP A CA 1
ATOM 1589 C C . ASP A 1 203 ? -2.562 2.805 6.043 1.00 96.12 203 ASP A C 1
ATOM 1591 O O . ASP A 1 203 ? -1.473 2.877 5.465 1.00 96.12 203 ASP A O 1
ATOM 1595 N N . LEU A 1 204 ? -2.639 2.692 7.374 1.00 95.75 204 LEU A N 1
ATOM 1596 C CA . LEU A 1 204 ? -1.468 2.720 8.251 1.00 95.75 204 LEU A CA 1
ATOM 1597 C C . LEU A 1 204 ? -0.518 1.551 7.958 1.00 95.75 204 LEU A C 1
ATOM 1599 O O . LEU A 1 204 ? 0.701 1.735 7.935 1.00 95.75 204 LEU A O 1
ATOM 1603 N N . SER A 1 205 ? -1.054 0.359 7.688 1.00 94.69 205 SER A N 1
ATOM 1604 C CA . SER A 1 205 ? -0.260 -0.810 7.285 1.00 94.69 205 SER A CA 1
ATOM 1605 C C . SER A 1 205 ? 0.374 -0.633 5.903 1.00 94.69 205 SER A C 1
ATOM 1607 O O . SER A 1 205 ? 1.452 -1.171 5.650 1.00 94.69 205 SER A O 1
ATOM 1609 N N . TYR A 1 206 ? -0.259 0.128 5.014 1.00 92.50 206 TYR A N 1
ATOM 1610 C CA . TYR A 1 206 ? 0.259 0.436 3.687 1.00 92.50 206 TYR A CA 1
ATOM 1611 C C . TYR A 1 206 ? 1.492 1.339 3.777 1.00 92.50 206 TYR A C 1
ATOM 1613 O O . TYR A 1 206 ? 2.555 0.988 3.268 1.00 92.50 206 TYR A O 1
ATOM 1621 N N . VAL A 1 207 ? 1.396 2.441 4.527 1.00 92.06 207 VAL A N 1
ATOM 1622 C CA . VAL A 1 207 ? 2.487 3.424 4.650 1.00 92.06 207 VAL A CA 1
ATOM 1623 C C . VAL A 1 207 ? 3.577 3.016 5.649 1.00 92.06 207 VAL A C 1
ATOM 1625 O O . VAL A 1 207 ? 4.754 3.325 5.455 1.00 92.06 207 VAL A O 1
ATOM 1628 N N . MET A 1 208 ? 3.231 2.321 6.738 1.00 91.50 208 MET A N 1
ATOM 1629 C CA . MET A 1 208 ? 4.198 1.908 7.770 1.00 91.50 208 MET A CA 1
ATOM 1630 C C . MET A 1 208 ? 4.702 0.475 7.614 1.00 91.50 208 MET A C 1
ATOM 1632 O O . MET A 1 208 ? 5.631 0.083 8.327 1.00 91.50 208 MET A O 1
ATOM 1636 N N . GLY A 1 209 ? 4.112 -0.283 6.694 1.00 90.25 209 GLY A N 1
ATOM 1637 C CA . GLY A 1 209 ? 4.398 -1.685 6.444 1.00 90.25 209 GLY A CA 1
ATOM 1638 C C . GLY A 1 209 ? 3.430 -2.641 7.162 1.00 90.25 209 GLY A C 1
ATOM 1639 O O . GLY A 1 209 ? 2.883 -2.325 8.220 1.00 90.25 209 GLY A O 1
ATOM 1640 N N . PRO A 1 210 ? 3.270 -3.869 6.636 1.00 87.12 210 PRO A N 1
ATOM 1641 C CA . PRO A 1 210 ? 2.236 -4.822 7.062 1.00 87.12 210 PRO A CA 1
ATOM 1642 C C . PRO A 1 210 ? 2.428 -5.396 8.476 1.00 87.12 210 PRO A C 1
ATOM 1644 O O . PRO A 1 210 ? 1.590 -6.152 8.958 1.00 87.12 210 PRO A O 1
ATOM 1647 N N . ASN A 1 211 ? 3.552 -5.081 9.122 1.00 86.81 211 ASN A N 1
ATOM 1648 C CA . ASN A 1 211 ? 3.844 -5.457 10.503 1.00 86.81 211 ASN A CA 1
ATOM 1649 C C . ASN A 1 211 ? 3.581 -4.304 11.482 1.00 86.81 211 ASN A C 1
ATOM 1651 O O . ASN A 1 211 ? 4.088 -4.355 12.595 1.00 86.81 211 ASN A O 1
ATOM 1655 N N . PHE A 1 212 ? 2.844 -3.263 11.086 1.00 90.12 212 PHE A N 1
ATOM 1656 C CA . PHE A 1 212 ? 2.429 -2.190 11.986 1.00 90.12 212 PHE A CA 1
ATOM 1657 C C . PHE A 1 212 ? 1.856 -2.755 13.301 1.00 90.12 212 PHE A C 1
ATOM 1659 O O . PHE A 1 212 ? 1.047 -3.685 13.294 1.00 90.12 212 PHE A O 1
ATOM 1666 N N . GLY A 1 213 ? 2.353 -2.248 14.434 1.00 87.25 213 GLY A N 1
ATOM 1667 C CA . GLY A 1 213 ? 2.036 -2.791 15.757 1.00 87.25 213 GLY A CA 1
ATOM 1668 C C . GLY A 1 213 ? 2.923 -3.976 16.155 1.00 87.25 213 GLY A C 1
ATOM 1669 O O . GLY A 1 213 ? 2.549 -4.803 16.994 1.00 87.25 213 GLY A O 1
ATOM 1670 N N . HIS A 1 214 ? 4.104 -4.125 15.548 1.00 91.00 214 HIS A N 1
ATOM 1671 C CA . HIS A 1 214 ? 5.065 -5.143 15.967 1.00 91.00 214 HIS A CA 1
ATOM 1672 C C . HIS A 1 214 ? 5.662 -4.773 17.337 1.00 91.00 214 HIS A C 1
ATOM 1674 O O . HIS A 1 214 ? 5.930 -3.598 17.585 1.00 91.00 214 HIS A O 1
ATOM 1680 N N . PRO A 1 215 ? 6.000 -5.739 18.216 1.00 88.69 215 PRO A N 1
ATOM 1681 C CA . PRO A 1 215 ? 6.681 -5.453 19.483 1.00 88.69 215 PRO A CA 1
ATOM 1682 C C . PRO A 1 215 ? 7.973 -4.635 19.346 1.00 88.69 215 PRO A C 1
ATOM 1684 O O . PRO A 1 215 ? 8.350 -3.936 20.279 1.00 88.69 215 PRO A O 1
ATOM 1687 N N . ASN A 1 216 ? 8.616 -4.671 18.176 1.00 88.75 216 ASN A N 1
ATOM 1688 C CA . ASN A 1 216 ? 9.844 -3.919 17.887 1.00 88.75 216 ASN A CA 1
ATOM 1689 C C . ASN A 1 216 ? 9.591 -2.510 17.323 1.00 88.75 216 ASN A C 1
ATOM 1691 O O . ASN A 1 216 ? 10.548 -1.770 17.100 1.00 88.75 216 ASN A O 1
ATOM 1695 N N . ASP A 1 217 ? 8.337 -2.131 17.077 1.00 91.06 217 ASP A N 1
ATOM 1696 C CA . ASP A 1 217 ? 8.009 -0.775 16.652 1.00 91.06 217 ASP A CA 1
ATOM 1697 C C . ASP A 1 217 ? 8.273 0.241 17.772 1.00 91.06 217 ASP A C 1
ATOM 1699 O O . ASP A 1 217 ? 8.428 -0.093 18.948 1.00 91.06 217 ASP A O 1
ATOM 1703 N N . LYS A 1 218 ? 8.321 1.530 17.424 1.00 92.19 218 LYS A N 1
ATOM 1704 C CA . LYS A 1 218 ? 8.344 2.595 18.436 1.00 92.19 218 LYS A CA 1
ATOM 1705 C C . LYS A 1 218 ? 7.077 2.525 19.295 1.00 92.19 218 LYS A C 1
ATOM 1707 O O . LYS A 1 218 ? 6.018 2.183 18.778 1.00 92.19 218 LYS A O 1
ATOM 1712 N N . GLN A 1 219 ? 7.184 2.898 20.574 1.00 92.62 219 GLN A N 1
ATOM 1713 C CA . GLN A 1 219 ? 6.072 2.840 21.532 1.00 92.62 219 GLN A CA 1
ATOM 1714 C C . GLN A 1 219 ? 4.795 3.483 20.975 1.00 92.62 219 GLN A C 1
ATOM 1716 O O . GLN A 1 219 ? 3.763 2.833 20.983 1.00 92.62 219 GLN A O 1
ATOM 1721 N N . GLN A 1 220 ? 4.898 4.661 20.347 1.00 92.62 220 GLN A N 1
ATOM 1722 C CA . GLN A 1 220 ? 3.740 5.366 19.779 1.00 92.62 220 GLN A CA 1
ATOM 1723 C C . GLN A 1 220 ? 2.985 4.549 18.718 1.00 92.62 220 GLN A C 1
ATOM 1725 O O . GLN A 1 220 ? 1.770 4.633 18.619 1.00 92.62 220 GLN A O 1
ATOM 1730 N N . LYS A 1 221 ? 3.692 3.747 17.909 1.00 92.56 221 LYS A N 1
ATOM 1731 C CA . LYS A 1 221 ? 3.051 2.876 16.910 1.00 92.56 221 LYS A CA 1
ATOM 1732 C C . LYS A 1 221 ? 2.340 1.698 17.565 1.00 92.56 221 LYS A C 1
ATOM 1734 O O . LYS A 1 221 ? 1.292 1.287 17.087 1.00 92.56 221 LYS A O 1
ATOM 1739 N N . ARG A 1 222 ? 2.930 1.145 18.629 1.00 92.94 222 ARG A N 1
ATOM 1740 C CA . ARG A 1 222 ? 2.317 0.056 19.396 1.00 92.94 222 ARG A CA 1
ATOM 1741 C C . ARG A 1 222 ? 1.067 0.538 20.120 1.00 92.94 222 ARG A C 1
ATOM 1743 O O . ARG A 1 222 ? 0.070 -0.165 20.068 1.00 92.94 222 ARG A O 1
ATOM 1750 N N . ASP A 1 223 ? 1.129 1.722 20.725 1.00 94.12 223 ASP A N 1
ATOM 1751 C CA . ASP A 1 223 ? -0.002 2.340 21.422 1.00 94.12 223 ASP A CA 1
ATOM 1752 C C . ASP A 1 223 ? -1.154 2.596 20.450 1.00 94.12 223 ASP A C 1
ATOM 1754 O O . ASP A 1 223 ? -2.242 2.078 20.670 1.00 94.12 223 ASP A O 1
ATOM 1758 N N . LEU A 1 224 ? -0.888 3.253 19.312 1.00 94.75 224 LEU A N 1
ATOM 1759 C CA . LEU A 1 224 ? -1.909 3.475 18.284 1.00 94.75 224 LEU A CA 1
ATOM 1760 C C . LEU A 1 224 ? -2.521 2.160 17.781 1.00 94.75 224 LEU A C 1
ATOM 1762 O O . LEU A 1 224 ? -3.733 2.059 17.609 1.00 94.75 224 LEU A O 1
ATOM 1766 N N . TYR A 1 225 ? -1.692 1.143 17.527 1.00 93.62 225 TYR A N 1
ATOM 1767 C CA . TYR A 1 225 ? -2.203 -0.160 17.110 1.00 93.62 225 TYR A CA 1
ATOM 1768 C C . TYR A 1 225 ? -3.122 -0.748 18.184 1.00 93.62 225 TYR A C 1
ATOM 1770 O O . TYR A 1 225 ? -4.239 -1.136 17.864 1.00 93.62 225 TYR A O 1
ATOM 1778 N N . GLN A 1 226 ? -2.693 -0.750 19.449 1.00 93.81 226 GLN A N 1
ATOM 1779 C CA . GLN A 1 226 ? -3.481 -1.259 20.570 1.00 93.81 226 GLN A CA 1
ATOM 1780 C C . GLN A 1 226 ? -4.805 -0.502 20.747 1.00 93.81 226 GLN A C 1
ATOM 1782 O O . GLN A 1 226 ? -5.831 -1.131 20.971 1.00 93.81 226 GLN A O 1
ATOM 1787 N N . GLU A 1 227 ? -4.820 0.817 20.573 1.00 94.75 227 GLU A N 1
ATOM 1788 C CA . GLU A 1 227 ? -6.045 1.625 20.643 1.00 94.75 227 GLU A CA 1
ATOM 1789 C C . GLU A 1 227 ? -7.053 1.243 19.554 1.00 94.75 227 GLU A C 1
ATOM 1791 O O . GLU A 1 227 ? -8.248 1.132 19.824 1.00 94.75 227 GLU A O 1
ATOM 1796 N N . LEU A 1 228 ? -6.578 0.974 18.332 1.00 93.06 228 LEU A N 1
ATOM 1797 C CA . LEU A 1 228 ? -7.423 0.465 17.249 1.00 93.06 228 LEU A CA 1
ATOM 1798 C C . LEU A 1 228 ? -7.951 -0.947 17.551 1.00 93.06 228 LEU A C 1
ATOM 1800 O O . LEU A 1 228 ? -9.089 -1.252 17.199 1.00 93.06 228 LEU A O 1
ATOM 1804 N N . LEU A 1 229 ? -7.154 -1.794 18.213 1.00 90.19 229 LEU A N 1
ATOM 1805 C CA . LEU A 1 229 ? -7.573 -3.134 18.640 1.00 90.19 229 LEU A CA 1
ATOM 1806 C C . LEU A 1 229 ? -8.644 -3.099 19.738 1.00 90.19 229 LEU A C 1
ATOM 1808 O O . LEU A 1 229 ? -9.562 -3.915 19.733 1.00 90.19 229 LEU A O 1
ATOM 1812 N N . GLU A 1 230 ? -8.515 -2.174 20.686 1.00 91.25 230 GLU A N 1
ATOM 1813 C CA . GLU A 1 230 ? -9.414 -2.027 21.836 1.00 91.25 230 GLU A CA 1
ATOM 1814 C C . GLU A 1 230 ? -10.692 -1.245 21.496 1.00 91.25 230 GLU A C 1
ATOM 1816 O O . GLU A 1 230 ? -11.605 -1.165 22.315 1.00 91.25 230 GLU A O 1
ATOM 1821 N N . GLY A 1 231 ? -10.787 -0.688 20.283 1.00 91.44 231 GLY A N 1
ATOM 1822 C CA . GLY A 1 231 ? -11.921 0.138 19.867 1.00 91.44 231 GLY A CA 1
ATOM 1823 C C . GLY A 1 231 ? -11.910 1.543 20.476 1.00 91.44 231 GLY A C 1
ATOM 1824 O O . GLY A 1 231 ? -12.929 2.233 20.451 1.00 91.44 231 GLY A O 1
ATOM 1825 N N . GLU A 1 232 ? -10.764 2.005 20.979 1.00 95.62 232 GLU A N 1
ATOM 1826 C CA . GLU A 1 232 ? -10.553 3.342 21.546 1.00 95.62 232 GLU A CA 1
ATOM 1827 C C . GLU A 1 232 ? -10.387 4.392 20.429 1.00 95.62 232 GLU A C 1
ATOM 1829 O O . GLU A 1 232 ? -9.382 5.097 20.328 1.00 95.62 232 GLU A O 1
ATOM 1834 N N . ILE A 1 233 ? -11.390 4.491 19.547 1.00 96.38 233 ILE A N 1
ATOM 1835 C CA . ILE A 1 233 ? -11.308 5.211 18.263 1.00 96.38 233 ILE A CA 1
ATOM 1836 C C . ILE A 1 233 ? -10.982 6.697 18.432 1.00 96.38 233 ILE A C 1
ATOM 1838 O O . ILE A 1 233 ? -10.193 7.248 17.666 1.00 96.38 233 ILE A O 1
ATOM 1842 N N . THR A 1 234 ? -11.550 7.351 19.448 1.00 97.19 234 THR A N 1
ATOM 1843 C CA . THR A 1 234 ? -11.252 8.761 19.746 1.00 97.19 234 THR A CA 1
ATOM 1844 C C . THR A 1 234 ? -9.783 8.946 20.117 1.00 97.19 234 THR A C 1
ATOM 1846 O O . THR A 1 234 ? -9.142 9.869 19.623 1.00 97.19 234 THR A O 1
ATOM 1849 N N . LYS A 1 235 ? -9.238 8.045 20.942 1.00 97.69 235 LYS A N 1
ATOM 1850 C CA . LYS A 1 235 ? -7.843 8.098 21.382 1.00 97.69 235 LYS A CA 1
ATOM 1851 C C . LYS A 1 235 ? -6.892 7.838 20.212 1.00 97.69 235 LYS A C 1
ATOM 1853 O O . LYS A 1 235 ? -5.996 8.645 19.988 1.00 97.69 235 LYS A O 1
ATOM 1858 N N . ALA A 1 236 ? -7.191 6.825 19.395 1.00 97.81 236 ALA A N 1
ATOM 1859 C CA . ALA A 1 236 ? -6.451 6.535 18.169 1.00 97.81 236 ALA A CA 1
ATOM 1860 C C . ALA A 1 236 ? -6.427 7.739 17.211 1.00 97.81 236 ALA A C 1
ATOM 1862 O O . ALA A 1 236 ? -5.378 8.089 16.669 1.00 97.81 236 ALA A O 1
ATOM 1863 N N . ALA A 1 237 ? -7.567 8.410 17.019 1.00 97.88 237 ALA A N 1
ATOM 1864 C CA . ALA A 1 237 ? -7.643 9.612 16.193 1.00 97.88 237 ALA A CA 1
ATOM 1865 C C . ALA A 1 237 ? -6.785 10.757 16.764 1.00 97.88 237 ALA A C 1
ATOM 1867 O O . ALA A 1 237 ? -6.031 11.392 16.027 1.00 97.88 237 ALA A O 1
ATOM 1868 N N . ASP A 1 238 ? -6.848 11.004 18.072 1.00 97.62 238 ASP A N 1
ATOM 1869 C CA . ASP A 1 238 ? -6.049 12.049 18.719 1.00 97.62 238 ASP A CA 1
ATOM 1870 C C . ASP A 1 238 ? -4.538 11.762 18.618 1.00 97.62 238 ASP A C 1
ATOM 1872 O O . ASP A 1 238 ? -3.741 12.671 18.354 1.00 97.62 238 ASP A O 1
ATOM 1876 N N . ASP A 1 239 ? -4.135 10.497 18.747 1.00 97.06 239 ASP A N 1
ATOM 1877 C CA . ASP A 1 239 ? -2.745 10.071 18.603 1.00 97.06 239 ASP A CA 1
ATOM 1878 C C . ASP A 1 239 ? -2.247 10.204 17.157 1.00 97.06 239 ASP A C 1
ATOM 1880 O O . ASP A 1 239 ? -1.147 10.736 16.941 1.00 97.06 239 ASP A O 1
ATOM 1884 N N . ILE A 1 240 ? -3.058 9.820 16.158 1.00 97.38 240 ILE A N 1
ATOM 1885 C CA . ILE A 1 240 ? -2.764 10.062 14.733 1.00 97.38 240 ILE A CA 1
ATOM 1886 C C . ILE A 1 240 ? -2.580 11.556 14.476 1.00 97.38 240 ILE A C 1
ATOM 1888 O O . ILE A 1 240 ? -1.579 11.946 13.872 1.00 97.38 240 ILE A O 1
ATOM 1892 N N . GLU A 1 241 ? -3.496 12.400 14.956 1.00 97.19 241 GLU A N 1
ATOM 1893 C CA . GLU A 1 241 ? -3.446 13.854 14.772 1.00 97.19 241 GLU A CA 1
ATOM 1894 C C . GLU A 1 241 ? -2.179 14.463 15.391 1.00 97.19 241 GLU A C 1
ATOM 1896 O O . GLU A 1 241 ? -1.555 15.360 14.814 1.00 97.19 241 GLU A O 1
ATOM 1901 N N . ARG A 1 242 ? -1.760 13.952 16.553 1.00 95.75 242 ARG A N 1
ATOM 1902 C CA . ARG A 1 242 ? -0.654 14.514 17.329 1.00 95.75 242 ARG A CA 1
ATOM 1903 C C . ARG A 1 242 ? 0.725 14.042 16.879 1.00 95.75 242 ARG A C 1
ATOM 1905 O O . ARG A 1 242 ? 1.650 14.856 16.805 1.00 95.75 242 ARG A O 1
ATOM 1912 N N . TYR A 1 243 ? 0.901 12.747 16.631 1.00 94.69 243 TYR A N 1
ATOM 1913 C CA . TYR A 1 243 ? 2.234 12.138 16.519 1.00 94.69 243 TYR A CA 1
ATOM 1914 C C . TYR A 1 243 ? 2.602 11.701 15.104 1.00 94.69 243 TYR A C 1
ATOM 1916 O O . TYR A 1 243 ? 3.785 11.673 14.748 1.00 94.69 243 TYR A O 1
ATOM 1924 N N . PHE A 1 244 ? 1.611 11.390 14.277 1.00 94.69 244 PHE A N 1
ATOM 1925 C CA . PHE A 1 244 ? 1.825 10.803 12.962 1.00 94.69 244 PHE A CA 1
ATOM 1926 C C . PHE A 1 244 ? 1.929 11.776 11.776 1.00 94.69 244 PHE A C 1
ATOM 1928 O O . PHE A 1 244 ? 2.461 11.334 10.753 1.00 94.69 244 PHE A O 1
ATOM 1935 N N . PRO A 1 245 ? 1.617 13.094 11.849 1.00 95.62 245 PRO A N 1
ATOM 1936 C CA . PRO A 1 245 ? 1.777 13.976 10.688 1.00 95.62 245 PRO A CA 1
ATOM 1937 C C . PRO A 1 245 ? 3.221 14.075 10.170 1.00 95.62 245 PRO A C 1
ATOM 1939 O O . PRO A 1 245 ? 3.438 14.363 8.994 1.00 95.62 245 PRO A O 1
ATOM 1942 N N . GLY A 1 246 ? 4.216 13.847 11.038 1.00 91.25 246 GLY A N 1
ATOM 1943 C CA . GLY A 1 246 ? 5.636 13.784 10.670 1.00 91.25 246 GLY A CA 1
ATOM 1944 C C . GLY A 1 246 ? 6.116 12.408 10.190 1.00 91.25 246 GLY A C 1
ATOM 1945 O O . GLY A 1 246 ? 7.253 12.298 9.743 1.00 91.25 246 GLY A O 1
ATOM 1946 N N . ILE A 1 247 ? 5.278 11.373 10.304 1.00 90.62 247 ILE A N 1
ATOM 1947 C CA . ILE A 1 247 ? 5.583 9.989 9.912 1.00 90.62 247 ILE A CA 1
ATOM 1948 C C . ILE A 1 247 ? 4.902 9.657 8.584 1.00 90.62 247 ILE A C 1
ATOM 1950 O O . ILE A 1 247 ? 5.570 9.187 7.671 1.00 90.62 247 ILE A O 1
ATOM 1954 N N . ILE A 1 248 ? 3.596 9.921 8.479 1.00 91.81 248 ILE A N 1
ATOM 1955 C CA . ILE A 1 248 ? 2.765 9.535 7.323 1.00 91.81 248 ILE A CA 1
ATOM 1956 C C . ILE A 1 248 ? 2.336 10.733 6.464 1.00 91.81 248 ILE A C 1
ATOM 1958 O O . ILE A 1 248 ? 1.688 10.574 5.436 1.00 91.81 248 ILE A O 1
ATOM 1962 N N . GLY A 1 249 ? 2.714 11.945 6.876 1.00 93.12 249 GLY A N 1
ATOM 1963 C CA . GLY A 1 249 ? 2.333 13.192 6.220 1.00 93.12 249 GLY A CA 1
ATOM 1964 C C . GLY A 1 249 ? 1.064 13.813 6.809 1.00 93.12 249 GLY A C 1
ATOM 1965 O O . GLY A 1 249 ? 0.136 13.131 7.236 1.00 93.12 249 GLY A O 1
ATOM 1966 N N . LYS A 1 250 ? 1.021 15.151 6.826 1.00 95.19 250 LYS A N 1
ATOM 1967 C CA . LYS A 1 250 ? -0.062 15.926 7.459 1.00 95.19 250 LYS A CA 1
ATOM 1968 C C . LYS A 1 250 ? -1.437 15.669 6.850 1.00 95.19 250 LYS A C 1
ATOM 1970 O O . LYS A 1 250 ? -2.409 15.570 7.588 1.00 95.19 250 LYS A O 1
ATOM 1975 N N . GLN A 1 251 ? -1.519 15.611 5.521 1.00 94.94 251 GLN A N 1
ATOM 1976 C CA . GLN A 1 251 ? -2.803 15.455 4.840 1.00 94.94 251 GLN A CA 1
ATOM 1977 C C . GLN A 1 251 ? -3.389 14.061 5.069 1.00 94.94 251 GLN A C 1
ATOM 1979 O O . GLN A 1 251 ? -4.560 13.961 5.408 1.00 94.94 251 GLN A O 1
ATOM 1984 N N . ARG A 1 252 ? -2.565 13.013 4.964 1.00 95.38 252 ARG A N 1
ATOM 1985 C CA . ARG A 1 252 ? -2.979 11.640 5.259 1.00 95.38 252 ARG A CA 1
ATOM 1986 C C . ARG A 1 252 ? -3.441 11.486 6.704 1.00 95.38 252 ARG A C 1
ATOM 1988 O O . ARG A 1 252 ? -4.571 11.083 6.924 1.00 95.38 252 ARG A O 1
ATOM 1995 N N . ALA A 1 253 ? -2.633 11.936 7.670 1.00 97.06 253 ALA A N 1
ATOM 1996 C CA . ALA A 1 253 ? -3.017 11.897 9.082 1.00 97.06 253 ALA A CA 1
ATOM 1997 C C . ALA A 1 253 ? -4.360 12.607 9.333 1.00 97.06 253 ALA A C 1
ATOM 1999 O O . ALA A 1 253 ? -5.197 12.108 10.075 1.00 97.06 253 ALA A O 1
ATOM 2000 N N . LYS A 1 254 ? -4.605 13.748 8.674 1.00 97.12 254 LYS A N 1
ATOM 2001 C CA . LYS A 1 254 ? -5.900 14.435 8.743 1.00 97.12 254 LYS A CA 1
ATOM 2002 C C . LYS A 1 254 ? -7.040 13.588 8.162 1.00 97.12 254 LYS A C 1
ATOM 2004 O O . LYS A 1 254 ? -8.099 13.531 8.780 1.00 97.12 254 LYS A O 1
ATOM 2009 N N . ASN A 1 255 ? -6.839 12.968 7.001 1.00 96.75 255 ASN A N 1
ATOM 2010 C CA . ASN A 1 255 ? -7.849 12.133 6.350 1.00 96.75 255 ASN A CA 1
ATOM 2011 C C . ASN A 1 255 ? -8.207 10.916 7.223 1.00 96.75 255 ASN A C 1
ATOM 2013 O O . ASN A 1 255 ? -9.390 10.665 7.446 1.00 96.75 255 ASN A O 1
ATOM 2017 N N . ASP A 1 256 ? -7.210 10.229 7.789 1.00 97.00 256 ASP A N 1
ATOM 2018 C CA . ASP A 1 256 ? -7.420 9.087 8.693 1.00 97.00 256 ASP A CA 1
ATOM 2019 C C . ASP A 1 256 ? -8.231 9.494 9.929 1.00 97.00 256 ASP A C 1
ATOM 2021 O O . ASP A 1 256 ? -9.200 8.835 10.303 1.00 97.00 256 ASP A O 1
ATOM 2025 N N . VAL A 1 257 ? -7.890 10.638 10.531 1.00 97.88 257 VAL A N 1
ATOM 2026 C CA . VAL A 1 257 ? -8.609 11.203 11.683 1.00 97.88 257 VAL A CA 1
ATOM 2027 C C . VAL A 1 257 ? -10.059 11.532 11.344 1.00 97.88 257 VAL A C 1
ATOM 2029 O O . VAL A 1 257 ? -10.949 11.266 12.149 1.00 97.88 257 VAL A O 1
ATOM 2032 N N . GLN A 1 258 ? -10.319 12.107 10.167 1.00 97.31 258 GLN A N 1
ATOM 2033 C CA . GLN A 1 258 ? -11.679 12.409 9.717 1.00 97.31 258 GLN A CA 1
ATOM 2034 C C . GLN A 1 258 ? -12.508 11.129 9.561 1.00 97.31 258 GLN A C 1
ATOM 2036 O O . GLN A 1 258 ? -13.623 11.068 10.082 1.00 97.31 258 GLN A O 1
ATOM 2041 N N . VAL A 1 259 ? -11.938 10.093 8.938 1.00 96.31 259 VAL A N 1
ATOM 2042 C CA . VAL A 1 259 ? -12.589 8.785 8.783 1.00 96.31 259 VAL A CA 1
ATOM 2043 C C . V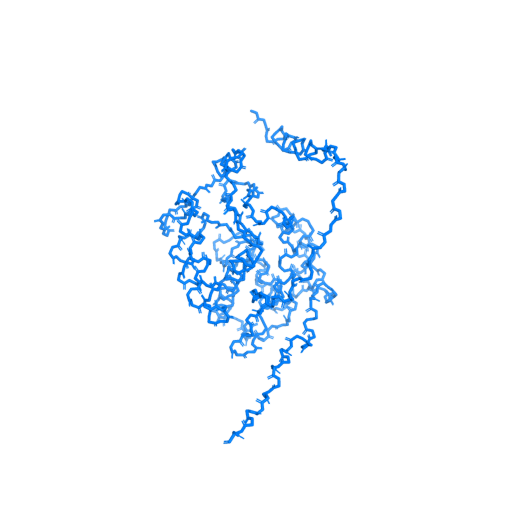AL A 1 259 ? -12.881 8.147 10.143 1.00 96.31 259 VAL A C 1
ATOM 2045 O O . VAL A 1 259 ? -14.026 7.766 10.392 1.00 96.31 259 VAL A O 1
ATOM 2048 N N . LEU A 1 260 ? -11.910 8.103 11.065 1.00 96.50 260 LEU A N 1
ATOM 2049 C CA . LEU A 1 260 ? -12.125 7.570 12.420 1.00 96.50 260 LEU A CA 1
ATOM 2050 C C . LEU A 1 260 ? -13.186 8.356 13.205 1.00 96.50 260 LEU A C 1
ATOM 2052 O O . LEU A 1 260 ? -13.962 7.766 13.952 1.00 96.50 260 LEU A O 1
ATOM 2056 N N . ARG A 1 261 ? -13.270 9.677 13.008 1.00 96.81 261 ARG A N 1
ATOM 2057 C CA . ARG A 1 261 ? -14.293 10.542 13.627 1.00 96.81 261 ARG A CA 1
ATOM 2058 C C . ARG A 1 261 ? -15.659 10.479 12.920 1.00 96.81 261 ARG A C 1
ATOM 2060 O O . ARG A 1 261 ? -16.561 11.235 13.277 1.00 96.81 261 ARG A O 1
ATOM 2067 N N . GLY A 1 262 ? -15.837 9.569 11.960 1.00 92.62 262 GLY A N 1
ATOM 2068 C CA . GLY A 1 262 ? -17.123 9.266 11.328 1.00 92.62 262 GLY A CA 1
ATOM 2069 C C . GLY A 1 262 ? -17.419 10.043 10.044 1.00 92.62 262 GLY A C 1
ATOM 2070 O O . GLY A 1 262 ? -18.528 9.928 9.515 1.00 92.62 262 GLY A O 1
ATOM 2071 N N . ASP A 1 263 ? -16.460 10.804 9.508 1.00 92.88 263 ASP A N 1
ATOM 2072 C CA . ASP A 1 263 ? -16.601 11.433 8.194 1.00 92.88 263 ASP A CA 1
ATOM 2073 C C . ASP A 1 263 ? -16.425 10.393 7.079 1.00 92.88 263 ASP A C 1
ATOM 2075 O O . ASP A 1 263 ? -15.361 10.209 6.489 1.00 92.88 263 ASP A O 1
ATOM 2079 N N . THR A 1 264 ? -17.519 9.697 6.787 1.00 87.88 264 THR A N 1
ATOM 2080 C CA . THR A 1 264 ? -17.585 8.689 5.723 1.00 87.88 264 THR A CA 1
ATOM 2081 C C . THR A 1 264 ? -17.673 9.295 4.322 1.00 87.88 264 THR A C 1
ATOM 2083 O O . THR A 1 264 ? -17.734 8.545 3.354 1.00 87.88 264 THR A O 1
ATOM 2086 N N . SER A 1 265 ? -17.671 10.628 4.167 1.00 89.56 265 SER A N 1
ATOM 2087 C CA . SER A 1 265 ? -17.684 11.260 2.837 1.00 89.56 265 SER A CA 1
ATOM 2088 C C . SER A 1 265 ? -16.376 11.062 2.068 1.00 89.56 265 SER A C 1
ATOM 2090 O O . SER A 1 265 ? -16.369 11.145 0.840 1.00 89.56 265 SER A O 1
ATOM 2092 N N . LEU A 1 266 ? -15.292 10.763 2.789 1.00 85.75 266 LEU A N 1
ATOM 2093 C CA . LEU A 1 266 ? -13.996 10.386 2.227 1.00 85.75 266 LEU A CA 1
ATOM 2094 C C . LEU A 1 266 ? -13.941 8.918 1.797 1.00 85.75 266 LEU A C 1
ATOM 2096 O O . LEU A 1 266 ? -13.025 8.537 1.074 1.00 85.75 266 LEU A O 1
ATOM 2100 N N . LEU A 1 267 ? -14.909 8.110 2.233 1.00 87.00 267 LEU A N 1
ATOM 2101 C CA . LEU A 1 267 ? -15.047 6.735 1.790 1.00 87.00 267 LEU A CA 1
ATOM 2102 C C . LEU A 1 267 ? -15.929 6.703 0.542 1.00 87.00 267 LEU A C 1
ATOM 2104 O O . LEU A 1 267 ? -17.012 7.292 0.467 1.00 87.00 267 LEU A O 1
ATOM 2108 N N . THR A 1 268 ? -15.462 5.979 -0.455 1.00 80.44 268 THR A N 1
ATOM 2109 C CA . THR A 1 268 ? -16.221 5.570 -1.617 1.00 80.44 268 THR A CA 1
ATOM 2110 C C . THR A 1 268 ? -17.413 4.758 -1.145 1.00 80.44 268 THR A C 1
ATOM 2112 O O . THR A 1 268 ? -17.309 3.618 -0.697 1.00 80.44 268 THR A O 1
ATOM 2115 N N . LYS A 1 269 ? -18.599 5.335 -1.311 1.00 62.53 269 LYS A N 1
ATOM 2116 C CA . LYS A 1 269 ? -19.811 4.535 -1.400 1.00 62.53 269 LYS A CA 1
ATOM 2117 C C . LYS A 1 269 ? -19.707 3.785 -2.719 1.00 62.53 269 LYS A C 1
ATOM 2119 O O . LYS A 1 269 ? -20.162 4.294 -3.739 1.00 62.53 269 LYS A O 1
ATOM 2124 N N . GLU A 1 270 ? -19.097 2.605 -2.732 1.00 56.12 270 GLU A N 1
ATOM 2125 C CA . GLU A 1 270 ? -19.402 1.637 -3.782 1.00 56.12 270 GLU A CA 1
ATOM 2126 C C . GLU A 1 270 ? -20.875 1.235 -3.587 1.00 56.12 270 GLU A C 1
ATOM 2128 O O . GLU A 1 270 ? -21.206 0.189 -3.033 1.00 56.12 270 GLU A O 1
ATOM 2133 N N . SER A 1 271 ? -21.802 2.119 -3.980 1.00 40.44 271 SER A N 1
ATOM 2134 C CA . SER A 1 271 ? -23.164 1.707 -4.274 1.00 40.44 271 SER A CA 1
ATOM 2135 C C . SER A 1 271 ? -23.026 0.607 -5.318 1.00 40.44 271 SER A C 1
ATOM 2137 O O . SER A 1 271 ? -22.313 0.767 -6.308 1.00 40.44 271 SER A O 1
ATOM 2139 N N . GLY A 1 272 ? -23.646 -0.547 -5.076 1.00 42.94 272 GLY A N 1
ATOM 2140 C CA . GLY A 1 272 ? -23.563 -1.744 -5.920 1.00 42.94 272 GLY A CA 1
ATOM 2141 C C . GLY A 1 272 ? -24.106 -1.593 -7.351 1.00 42.94 272 GLY A C 1
ATOM 2142 O O . GLY A 1 272 ? -24.572 -2.572 -7.924 1.00 42.94 272 GLY A O 1
ATOM 2143 N N . GLU A 1 273 ? -24.065 -0.401 -7.943 1.00 37.78 273 GLU A N 1
ATOM 2144 C CA . GLU A 1 273 ? -24.572 -0.065 -9.273 1.00 37.78 273 GLU A CA 1
ATOM 2145 C C . GLU A 1 273 ? -23.609 -0.445 -10.409 1.00 37.78 273 GLU A C 1
ATOM 2147 O O . GLU A 1 273 ? -24.025 -0.482 -11.562 1.00 37.78 273 GLU A O 1
ATOM 2152 N N . ASN A 1 274 ? -22.371 -0.847 -10.100 1.00 35.69 274 ASN A N 1
ATOM 2153 C CA . ASN A 1 274 ? -21.471 -1.504 -11.059 1.00 35.69 274 ASN A CA 1
ATOM 2154 C C . ASN A 1 274 ? -21.462 -3.038 -10.923 1.00 35.69 274 ASN A C 1
ATOM 2156 O O . ASN A 1 274 ? -20.529 -3.706 -11.373 1.00 35.69 274 ASN A O 1
ATOM 2160 N N . ALA A 1 275 ? -22.507 -3.636 -10.337 1.00 32.72 275 ALA A N 1
ATOM 2161 C CA . ALA A 1 275 ? -22.776 -5.048 -10.574 1.00 32.72 275 ALA A CA 1
ATOM 2162 C C . ALA A 1 275 ? -23.096 -5.215 -12.066 1.00 32.72 275 ALA A C 1
ATOM 2164 O O . ALA A 1 275 ? -24.176 -4.844 -12.516 1.00 32.72 275 ALA A O 1
ATOM 2165 N N . CYS A 1 276 ? -22.121 -5.724 -12.823 1.00 33.97 276 CYS A N 1
ATOM 2166 C CA . CYS A 1 276 ? -22.207 -6.039 -14.242 1.00 33.97 276 CYS A CA 1
ATOM 2167 C C . CYS A 1 276 ? -23.629 -6.446 -14.648 1.00 33.97 276 CYS A C 1
ATOM 2169 O O . CYS A 1 276 ? -24.103 -7.519 -14.266 1.00 33.97 276 CYS A O 1
ATOM 2171 N N . ILE A 1 277 ? -24.289 -5.618 -15.464 1.00 29.22 277 ILE A N 1
ATOM 2172 C CA . ILE A 1 277 ? -25.380 -6.095 -16.308 1.00 29.22 277 ILE A CA 1
ATOM 2173 C C . ILE A 1 277 ? -24.736 -7.169 -17.182 1.00 29.22 277 ILE A C 1
ATOM 2175 O O . ILE A 1 277 ? -24.000 -6.862 -18.121 1.00 29.22 277 ILE A O 1
ATOM 2179 N N . ALA A 1 278 ? -24.931 -8.435 -16.813 1.00 29.88 278 ALA A N 1
ATOM 2180 C CA . ALA A 1 278 ? -24.547 -9.551 -17.654 1.00 29.88 278 ALA A CA 1
ATOM 2181 C C . ALA A 1 278 ? -25.167 -9.301 -19.037 1.00 29.88 278 ALA A C 1
ATOM 2183 O O . ALA A 1 278 ? -26.354 -8.958 -19.096 1.00 29.88 278 ALA A O 1
ATOM 2184 N N . PRO A 1 279 ? -24.409 -9.424 -20.143 1.00 31.44 279 PRO A N 1
ATOM 2185 C CA . PRO A 1 279 ? -24.997 -9.309 -21.465 1.00 31.44 279 PRO A CA 1
ATOM 2186 C C . PRO A 1 279 ? -26.152 -10.305 -21.535 1.00 31.44 279 PRO A C 1
ATOM 2188 O O . PRO A 1 279 ? -25.971 -11.504 -21.310 1.00 31.44 279 PRO A O 1
ATOM 2191 N N . SER A 1 280 ? -27.354 -9.780 -21.764 1.00 30.77 280 SER A N 1
ATOM 2192 C CA . SER A 1 280 ? -28.564 -10.569 -21.901 1.00 30.77 280 SER A CA 1
ATOM 2193 C C . SER A 1 280 ? -28.305 -11.655 -22.936 1.00 30.77 280 SER A C 1
ATOM 2195 O O . SER A 1 280 ? -27.959 -11.392 -24.087 1.00 30.77 280 SER A O 1
ATOM 2197 N N . PHE A 1 281 ? -28.408 -12.900 -22.482 1.00 30.98 281 PHE A N 1
ATOM 2198 C CA . PHE A 1 281 ? -28.254 -14.085 -23.304 1.00 30.98 281 PHE A CA 1
ATOM 2199 C C . PHE A 1 281 ? -29.266 -14.004 -24.452 1.00 30.98 281 PHE A C 1
ATOM 2201 O O . PHE A 1 281 ? -30.465 -14.171 -24.239 1.00 30.98 281 PHE A O 1
ATOM 2208 N N . VAL A 1 282 ? -28.801 -13.696 -25.665 1.00 33.59 282 VAL A N 1
ATOM 2209 C CA . VAL A 1 282 ? -29.634 -13.754 -26.870 1.00 33.59 282 VAL A CA 1
ATOM 2210 C C . VAL A 1 282 ? -29.711 -15.228 -27.273 1.00 33.59 282 VAL A C 1
ATOM 2212 O O . VAL A 1 282 ? -28.687 -15.789 -27.677 1.00 33.59 282 VAL A O 1
ATOM 2215 N N . PRO A 1 283 ? -30.873 -15.898 -27.162 1.00 32.12 283 PRO A N 1
ATOM 2216 C CA . PRO A 1 283 ? -30.975 -17.286 -27.574 1.00 32.12 283 PRO A CA 1
ATOM 2217 C C . PRO A 1 283 ? -30.749 -17.367 -29.085 1.00 32.12 283 PRO A C 1
ATOM 2219 O O . PRO A 1 283 ? -31.417 -16.691 -29.873 1.00 32.12 283 PRO A O 1
ATOM 2222 N N . LYS A 1 284 ? -29.783 -18.197 -29.494 1.00 38.28 284 LYS A N 1
ATOM 2223 C CA . LYS A 1 284 ? -29.576 -18.543 -30.902 1.00 38.28 284 LYS A CA 1
ATOM 2224 C C . LYS A 1 284 ? -30.880 -19.131 -31.442 1.00 38.28 284 LYS A C 1
ATOM 2226 O O . LYS A 1 284 ? -31.343 -20.154 -30.944 1.00 38.28 284 LYS A O 1
ATOM 2231 N N . ARG A 1 285 ? -31.458 -18.492 -32.463 1.00 44.84 285 ARG A N 1
ATOM 2232 C CA . ARG A 1 285 ? -32.496 -19.117 -33.286 1.00 44.84 285 ARG A CA 1
ATOM 2233 C C . ARG A 1 285 ? -31.865 -20.313 -33.992 1.00 44.84 285 ARG A C 1
ATOM 2235 O O . ARG A 1 285 ? -30.907 -20.142 -34.744 1.00 44.84 285 ARG A O 1
ATOM 2242 N N . SER A 1 286 ? -32.375 -21.503 -33.710 1.00 54.91 286 SER A N 1
ATOM 2243 C CA . SER A 1 286 ? -32.155 -22.688 -34.529 1.00 54.91 286 SER A CA 1
ATOM 2244 C C . SER A 1 286 ? -32.704 -22.427 -35.935 1.00 54.91 286 SER A C 1
ATOM 2246 O O . SER A 1 286 ? -33.811 -21.901 -36.076 1.00 54.91 286 SER A O 1
ATOM 2248 N N . LEU A 1 287 ? -31.892 -22.749 -36.943 1.00 57.94 287 LEU A N 1
ATOM 2249 C CA . LEU A 1 287 ? -32.342 -22.980 -38.316 1.00 57.94 287 LEU A CA 1
ATOM 2250 C C . LEU A 1 287 ? -32.945 -24.381 -38.416 1.00 57.94 287 LEU A C 1
ATOM 2252 O O . LEU A 1 287 ? -32.419 -25.278 -37.715 1.00 57.94 287 LEU A O 1
#

Secondary structure (DSSP, 8-state):
--HHHHHHHHHHHHHHHT----------------------TT-PPPPTT------HHHHHHHHT--HHHHHH-B---STT-B-EETTTEEGGGS-HHHHHHHHHH-TTS-HHHHHHHHHHHHHS-GGGS-SBTTB--SBHHHHHHHHHSTT------HHHHHHHHHHHHHHHHHHHHHHHHT-TT-SS-GGGS-HHHHHHHHHHHHHH-TTTT-TTS-HHHHHHHHHHHHT-HHHHHHHHHHHSTTTT-HHHHHHHHHHHTT-GGGS----GGGS--PPP--PPPP-

Sequence (287 aa):
MSDRTQHDYFLKQVRARSRQPEDGRHLEENSRQGLSTRPSCSLAPKPEDGLTTGDRKFVYDNEGGDPSHQLNGYYPGGPSSGVTVGHGVDLAQHTREEFKKAVRAAKDVPEELRTRVEKVLDRIPDILFAAGHDHKGLHGQKAGKYMLSTEHSLGLSPDEVDCLSNITFNQITNKAQKRFDRNSQVPHAFDDLSEPVKTVLVDLSYVMGPNFGHPNDKQQKRDLYQELLEGEITKAADDIERYFPGIIGKQRAKNDVQVLRGDTSLLTKESGENACIAPSFVPKRSL